Protein AF-A0A7X7SNY4-F1 (afdb_monomer)

Solvent-accessible surface area (backbone atoms only — not comparable to full-atom values): 13191 Å² total; per-residue (Å²): 108,69,70,58,46,30,24,54,41,21,43,53,54,52,77,86,46,42,65,59,50,45,43,27,53,50,44,36,32,43,52,48,16,48,51,46,24,58,53,37,45,69,72,47,44,75,46,71,66,26,48,46,51,21,44,26,53,17,42,24,50,11,41,28,52,18,29,42,51,47,23,52,51,43,30,73,70,71,71,46,60,52,86,57,38,33,56,28,32,28,57,49,27,53,56,50,11,51,54,47,13,51,51,53,34,50,52,48,53,50,41,52,72,77,46,44,88,77,50,84,86,57,37,74,94,67,52,72,94,73,72,71,72,99,63,79,86,78,85,52,70,65,60,59,50,52,53,53,50,52,51,52,52,52,53,49,52,53,48,52,50,53,49,48,44,28,60,74,45,53,44,72,57,79,90,64,71,51,50,52,54,45,51,22,57,77,70,73,49,50,83,70,51,76,94,63,69,93,59,78,80,28,72,19,43,80,36,22,30,77,93,67,41,84,51,49,68,19,33,18,51,34,42,45,50,51,53,52,52,52,52,51,50,54,53,51,51,50,51,54,54,59,60,75,75,106

Structure (mmCIF, N/CA/C/O backbone):
data_AF-A0A7X7SNY4-F1
#
_entry.id   AF-A0A7X7SNY4-F1
#
loop_
_atom_site.group_PDB
_a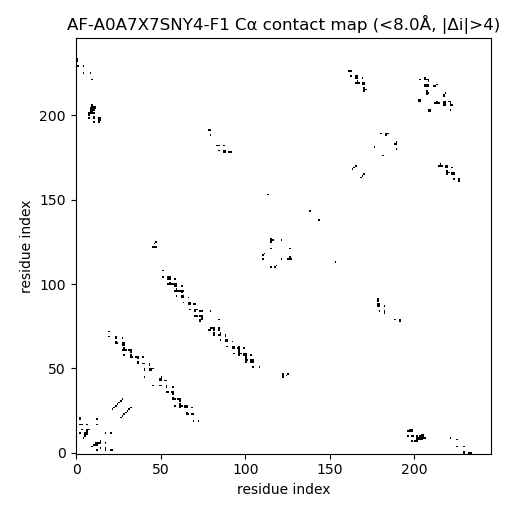tom_site.id
_atom_site.type_symbol
_atom_site.label_atom_id
_atom_site.label_alt_id
_atom_site.label_comp_id
_atom_site.label_asym_i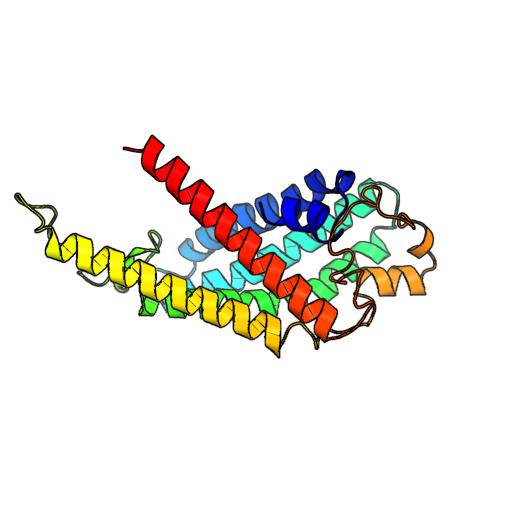d
_atom_site.label_entity_id
_atom_site.label_seq_id
_atom_site.pdbx_PDB_ins_code
_atom_site.Cartn_x
_atom_site.Cartn_y
_atom_site.Cartn_z
_atom_site.occupancy
_atom_site.B_iso_or_equiv
_atom_site.auth_seq_id
_atom_site.auth_comp_id
_atom_site.auth_asym_id
_atom_site.auth_atom_id
_atom_site.pdbx_PDB_model_num
ATOM 1 N N . ALA A 1 1 ? 3.521 -12.161 3.581 1.00 77.25 1 ALA A N 1
ATOM 2 C CA . ALA A 1 1 ? 2.423 -12.912 2.936 1.00 77.25 1 ALA A CA 1
ATOM 3 C C . ALA A 1 1 ? 2.044 -12.271 1.608 1.00 77.25 1 ALA A C 1
ATOM 5 O O . ALA A 1 1 ? 2.285 -12.906 0.598 1.00 77.25 1 ALA A O 1
ATOM 6 N N . VAL A 1 2 ? 1.553 -11.023 1.598 1.00 89.12 2 VAL A N 1
ATOM 7 C CA . VAL A 1 2 ? 1.125 -10.322 0.367 1.00 89.12 2 VAL A CA 1
ATOM 8 C C . VAL A 1 2 ? 2.242 -10.238 -0.683 1.00 89.12 2 VAL A C 1
ATOM 10 O O . VAL A 1 2 ? 2.116 -10.869 -1.718 1.00 89.12 2 VAL A O 1
ATOM 13 N N . LEU A 1 3 ? 3.375 -9.598 -0.366 1.00 90.38 3 LEU A N 1
ATOM 14 C CA . LEU A 1 3 ? 4.504 -9.443 -1.305 1.00 90.38 3 LEU A CA 1
ATOM 15 C C . LEU A 1 3 ? 5.086 -10.766 -1.825 1.00 90.38 3 LEU A C 1
ATOM 17 O O . LEU A 1 3 ? 5.524 -10.859 -2.961 1.00 90.38 3 LEU A O 1
ATOM 21 N N . ILE A 1 4 ? 5.079 -11.802 -0.983 1.00 91.38 4 ILE A N 1
ATOM 22 C CA . ILE A 1 4 ? 5.538 -13.140 -1.379 1.00 91.38 4 ILE A CA 1
ATOM 23 C C . ILE A 1 4 ? 4.561 -13.747 -2.389 1.00 91.38 4 ILE A C 1
ATOM 25 O O . ILE A 1 4 ? 4.984 -14.357 -3.362 1.00 91.38 4 ILE A O 1
ATOM 29 N N . LEU A 1 5 ? 3.256 -13.587 -2.154 1.00 91.06 5 LEU A N 1
ATOM 30 C CA . LEU A 1 5 ? 2.228 -14.060 -3.070 1.00 91.06 5 LEU A CA 1
ATOM 31 C C . LEU A 1 5 ? 2.279 -13.280 -4.385 1.00 91.06 5 LEU A C 1
ATOM 33 O O . LEU A 1 5 ? 2.215 -13.913 -5.424 1.00 91.06 5 LEU A O 1
ATOM 37 N N . GLN A 1 6 ? 2.462 -11.958 -4.364 1.00 91.31 6 GLN A N 1
ATOM 38 C CA . GLN A 1 6 ? 2.626 -11.170 -5.593 1.00 91.31 6 GLN A CA 1
ATOM 39 C C . GLN A 1 6 ? 3.823 -11.666 -6.419 1.00 91.31 6 GLN A C 1
ATOM 41 O O . GLN A 1 6 ? 3.639 -12.063 -7.567 1.00 91.31 6 GLN A O 1
ATOM 46 N N . ALA A 1 7 ? 4.996 -11.804 -5.793 1.00 90.81 7 ALA A N 1
ATOM 47 C CA . ALA A 1 7 ? 6.201 -12.259 -6.483 1.00 90.81 7 ALA A CA 1
ATOM 48 C C . ALA A 1 7 ? 6.094 -13.699 -7.025 1.00 90.81 7 ALA A C 1
ATOM 50 O O . ALA A 1 7 ? 6.528 -13.979 -8.139 1.00 90.81 7 ALA A O 1
ATOM 51 N N . LEU A 1 8 ? 5.528 -14.635 -6.249 1.00 92.38 8 LEU A N 1
ATOM 52 C CA . LEU A 1 8 ? 5.491 -16.057 -6.623 1.00 92.38 8 LEU A CA 1
ATOM 53 C C . LEU A 1 8 ? 4.276 -16.451 -7.467 1.00 92.38 8 LEU A C 1
ATOM 55 O O . LEU A 1 8 ? 4.383 -17.350 -8.300 1.00 92.38 8 LEU A O 1
ATOM 59 N N . LEU A 1 9 ? 3.113 -15.851 -7.211 1.00 92.31 9 LEU A N 1
ATOM 60 C CA . LEU A 1 9 ? 1.862 -16.217 -7.876 1.00 92.31 9 LEU A CA 1
ATOM 61 C C . LEU A 1 9 ? 1.585 -15.349 -9.100 1.00 92.31 9 LEU A C 1
ATOM 63 O O . LEU A 1 9 ? 1.024 -15.870 -10.057 1.00 92.31 9 LEU A O 1
ATOM 67 N N . MET A 1 10 ? 1.943 -14.061 -9.041 1.00 91.62 10 MET A N 1
ATOM 68 C CA . MET A 1 10 ? 1.590 -13.077 -10.068 1.00 91.62 10 MET A CA 1
ATOM 69 C C . MET A 1 10 ? 2.785 -12.594 -10.894 1.00 91.62 10 MET A C 1
ATOM 71 O O . MET A 1 10 ? 2.587 -11.835 -11.826 1.00 91.62 10 MET A O 1
ATOM 75 N N . ALA A 1 11 ? 4.016 -13.004 -10.562 1.00 90.69 11 ALA A N 1
ATOM 76 C CA . ALA A 1 11 ? 5.251 -12.394 -11.082 1.00 90.69 11 ALA A CA 1
ATOM 77 C C . ALA A 1 11 ? 5.330 -10.864 -10.872 1.00 90.69 11 ALA A C 1
ATOM 79 O O . ALA A 1 11 ? 6.191 -10.201 -11.439 1.00 90.69 11 ALA A O 1
ATOM 80 N N . ASP A 1 12 ? 4.482 -10.327 -9.993 1.00 87.56 12 ASP A N 1
ATOM 81 C CA . ASP A 1 12 ? 4.384 -8.908 -9.687 1.00 87.56 12 ASP A CA 1
ATOM 82 C C . ASP A 1 12 ? 5.364 -8.585 -8.549 1.00 87.56 12 ASP A C 1
ATOM 84 O O . ASP A 1 12 ? 5.114 -8.830 -7.362 1.00 87.56 12 ASP A O 1
ATOM 88 N N . GLY A 1 13 ? 6.551 -8.128 -8.948 1.00 82.25 13 GLY A N 1
ATOM 89 C CA . GLY A 1 13 ? 7.695 -7.883 -8.076 1.00 82.25 13 GLY A CA 1
ATOM 90 C C . GLY A 1 13 ? 8.721 -9.022 -8.078 1.00 82.25 13 GLY A C 1
ATOM 91 O O . GLY A 1 13 ? 8.411 -10.201 -7.913 1.00 82.25 13 GLY A O 1
ATOM 92 N N . GLY A 1 14 ? 9.999 -8.662 -8.219 1.00 86.38 14 GLY A N 1
ATOM 93 C CA . GLY A 1 14 ? 11.091 -9.634 -8.277 1.00 86.38 14 GLY A CA 1
ATOM 94 C C . GLY A 1 14 ? 11.380 -10.313 -6.934 1.00 86.38 14 GLY A C 1
ATOM 95 O O . GLY A 1 14 ? 11.423 -9.662 -5.889 1.00 86.38 14 GLY A O 1
ATOM 96 N N . ILE A 1 15 ? 11.688 -11.616 -6.956 1.00 88.81 15 ILE A N 1
ATOM 97 C CA . ILE A 1 15 ? 12.130 -12.363 -5.760 1.00 88.81 15 ILE A CA 1
ATOM 98 C C . ILE A 1 15 ? 13.400 -11.738 -5.159 1.00 88.81 15 ILE A C 1
ATOM 100 O O . ILE A 1 15 ? 13.531 -11.637 -3.941 1.00 88.81 15 ILE A O 1
ATOM 104 N N . THR A 1 16 ? 14.316 -11.266 -6.006 1.00 90.12 16 THR A N 1
ATOM 105 C CA . THR A 1 16 ? 15.539 -10.562 -5.588 1.00 90.12 16 THR A CA 1
ATOM 106 C C . THR A 1 16 ? 15.244 -9.177 -5.009 1.00 90.12 16 THR A C 1
ATOM 108 O O . THR A 1 16 ? 15.919 -8.745 -4.077 1.00 90.12 16 THR A O 1
ATOM 111 N N . ALA A 1 17 ? 14.193 -8.513 -5.493 1.00 91.00 17 ALA A N 1
ATOM 112 C CA . ALA A 1 17 ? 13.712 -7.231 -4.984 1.00 91.00 17 ALA A CA 1
ATOM 113 C C . ALA A 1 17 ? 12.809 -7.370 -3.743 1.00 91.00 17 ALA A C 1
ATOM 115 O O . ALA A 1 17 ? 12.454 -6.367 -3.125 1.00 91.00 17 ALA A O 1
ATOM 116 N N . LEU A 1 18 ? 12.457 -8.593 -3.324 1.00 91.69 18 LEU A N 1
ATOM 117 C CA . LEU A 1 18 ? 11.515 -8.832 -2.229 1.00 91.69 18 LEU A CA 1
ATOM 118 C C . LEU A 1 18 ? 11.942 -8.137 -0.929 1.00 91.69 18 LEU A C 1
ATOM 120 O O . LEU A 1 18 ? 11.096 -7.591 -0.226 1.00 91.69 18 LEU A O 1
ATOM 124 N N . GLY A 1 19 ? 13.242 -8.116 -0.618 1.00 94.00 19 GLY A N 1
ATOM 125 C CA . GLY A 1 19 ? 13.766 -7.412 0.556 1.00 94.00 19 GLY A CA 1
ATOM 126 C C . GLY A 1 19 ? 13.521 -5.900 0.499 1.00 94.00 19 GLY A C 1
ATOM 127 O O . GLY A 1 19 ? 13.019 -5.325 1.465 1.00 94.00 19 GLY A O 1
ATOM 128 N N . ALA A 1 20 ? 13.802 -5.277 -0.649 1.00 94.81 20 ALA A N 1
ATOM 129 C CA . ALA A 1 20 ? 13.541 -3.860 -0.900 1.00 94.81 20 ALA A CA 1
ATOM 130 C C . ALA A 1 20 ? 12.036 -3.545 -0.833 1.00 94.81 20 ALA A C 1
ATOM 132 O O . ALA A 1 20 ? 11.616 -2.615 -0.143 1.00 94.81 20 ALA A O 1
ATOM 133 N N . ASN A 1 21 ? 11.199 -4.390 -1.441 1.00 94.62 21 ASN A N 1
ATOM 134 C CA . ASN A 1 21 ? 9.743 -4.245 -1.413 1.00 94.62 21 ASN A CA 1
ATOM 135 C C . ASN A 1 21 ? 9.180 -4.377 0.009 1.00 94.62 21 ASN A C 1
ATOM 137 O O . ASN A 1 21 ? 8.344 -3.572 0.425 1.00 94.62 21 ASN A O 1
ATOM 141 N N . VAL A 1 22 ? 9.667 -5.345 0.794 1.00 95.31 22 VAL A N 1
ATOM 142 C CA . VAL A 1 22 ? 9.298 -5.499 2.211 1.00 95.31 22 VAL A CA 1
ATOM 143 C C . VAL A 1 22 ? 9.726 -4.273 3.012 1.00 95.31 22 VAL A C 1
ATOM 145 O O . VAL A 1 22 ? 8.945 -3.783 3.826 1.00 95.31 22 VAL A O 1
ATOM 148 N N . PHE A 1 23 ? 10.926 -3.744 2.776 1.00 96.50 23 PHE A N 1
ATOM 149 C CA . PHE A 1 23 ? 11.391 -2.534 3.446 1.00 96.50 23 PHE A CA 1
ATOM 150 C C . PHE A 1 23 ? 10.476 -1.337 3.145 1.00 96.50 23 PHE A C 1
ATOM 152 O O . PHE A 1 23 ? 9.975 -0.693 4.069 1.00 96.50 23 PHE A O 1
ATOM 159 N N . ASN A 1 24 ? 10.172 -1.081 1.871 1.00 96.81 24 ASN A N 1
ATOM 160 C CA . ASN A 1 24 ? 9.327 0.046 1.472 1.00 96.81 24 ASN A CA 1
ATOM 161 C C . ASN A 1 24 ? 7.889 -0.099 1.987 1.00 96.81 24 ASN A C 1
ATOM 163 O O . ASN A 1 24 ? 7.358 0.823 2.602 1.00 96.81 24 ASN A O 1
ATOM 167 N N . MET A 1 25 ? 7.255 -1.257 1.802 1.00 94.12 25 MET A N 1
ATOM 168 C CA . MET A 1 25 ? 5.833 -1.404 2.128 1.00 94.12 25 MET A CA 1
ATOM 169 C C . MET A 1 25 ? 5.572 -1.732 3.604 1.00 94.12 25 MET A C 1
ATOM 171 O O . MET A 1 25 ? 4.642 -1.190 4.198 1.00 94.12 25 MET A O 1
ATOM 175 N N . ALA A 1 26 ? 6.376 -2.593 4.237 1.00 91.62 26 ALA A N 1
ATOM 176 C CA . ALA A 1 26 ? 6.127 -3.019 5.618 1.00 91.62 26 ALA A CA 1
ATOM 177 C C . ALA A 1 26 ? 6.798 -2.107 6.655 1.00 91.62 26 ALA A C 1
ATOM 179 O O . ALA A 1 26 ? 6.189 -1.797 7.683 1.00 91.62 26 ALA A O 1
ATOM 180 N N . ILE A 1 27 ? 8.037 -1.673 6.403 1.00 94.50 27 ILE A N 1
ATOM 181 C CA . ILE A 1 27 ? 8.788 -0.847 7.360 1.00 94.50 27 ILE A CA 1
ATOM 182 C C . ILE A 1 27 ? 8.432 0.628 7.171 1.00 94.50 27 ILE A C 1
ATOM 184 O O . ILE A 1 27 ? 7.939 1.257 8.106 1.00 94.50 27 ILE A O 1
ATOM 188 N N . ILE A 1 28 ? 8.615 1.184 5.973 1.00 95.62 28 ILE A N 1
ATOM 189 C CA . ILE A 1 28 ? 8.292 2.596 5.727 1.00 95.62 28 ILE A CA 1
ATOM 190 C C . ILE A 1 28 ? 6.769 2.800 5.695 1.00 95.62 28 ILE A C 1
ATOM 192 O O . ILE A 1 28 ? 6.232 3.575 6.486 1.00 95.62 28 ILE A O 1
ATOM 196 N N . GLY A 1 29 ? 6.050 2.048 4.862 1.00 93.44 29 GLY A N 1
ATOM 197 C CA . GLY A 1 29 ? 4.591 2.149 4.775 1.00 93.44 29 GLY A CA 1
ATOM 198 C C . GLY A 1 29 ? 3.885 1.822 6.099 1.00 93.44 29 GLY A C 1
ATOM 199 O O . GLY A 1 29 ? 3.047 2.585 6.577 1.00 93.44 29 GLY A O 1
ATOM 200 N N . GLY A 1 30 ? 4.250 0.704 6.731 1.00 91.75 30 GLY A N 1
ATOM 201 C CA . GLY A 1 30 ? 3.607 0.230 7.958 1.00 91.75 30 GLY A CA 1
ATOM 202 C C . GLY A 1 30 ? 4.121 0.892 9.239 1.00 91.75 30 GLY A C 1
ATOM 203 O O . GLY A 1 30 ? 3.380 1.592 9.933 1.00 91.75 30 GLY A O 1
ATOM 204 N N . TRP A 1 31 ? 5.382 0.637 9.599 1.00 93.69 31 TRP A N 1
ATOM 205 C CA . TRP A 1 31 ? 5.948 1.080 10.881 1.00 93.69 31 TRP A CA 1
ATOM 206 C C . TRP A 1 31 ? 6.114 2.596 10.968 1.00 93.69 31 TRP A C 1
ATOM 208 O O . TRP A 1 31 ? 5.655 3.202 11.941 1.00 93.69 31 TRP A O 1
ATOM 218 N N . LEU A 1 32 ? 6.743 3.222 9.971 1.00 93.44 32 LEU A N 1
ATOM 219 C CA . LEU A 1 32 ? 6.914 4.675 9.967 1.00 93.44 32 LEU A CA 1
ATOM 220 C C . LEU A 1 32 ? 5.563 5.383 9.806 1.00 93.44 32 LEU A C 1
ATOM 222 O O . LEU A 1 32 ? 5.302 6.338 10.537 1.00 93.44 32 LEU A O 1
ATOM 226 N N . GLY A 1 33 ? 4.663 4.866 8.964 1.00 94.38 33 GLY A N 1
ATOM 227 C CA . GLY A 1 33 ? 3.277 5.342 8.885 1.00 94.38 33 GLY A CA 1
ATOM 228 C C . GLY A 1 33 ? 2.567 5.327 10.245 1.00 94.38 33 GLY A C 1
ATOM 229 O O . GLY A 1 33 ? 1.966 6.324 10.655 1.00 94.38 33 GLY A O 1
ATOM 230 N N . TYR A 1 34 ? 2.706 4.246 11.018 1.00 93.62 34 TYR A N 1
ATOM 231 C CA . TYR A 1 34 ? 2.167 4.186 12.379 1.00 93.62 34 TYR A CA 1
ATOM 232 C C . TYR A 1 34 ? 2.846 5.174 13.338 1.00 93.62 34 TYR A C 1
ATOM 234 O O . TYR A 1 34 ? 2.167 5.787 14.165 1.00 93.62 34 TYR A O 1
ATOM 242 N N . ALA A 1 35 ? 4.164 5.364 13.241 1.00 94.88 35 ALA A N 1
ATOM 243 C CA . ALA A 1 35 ? 4.881 6.344 14.054 1.00 94.88 35 ALA A CA 1
ATOM 244 C C . ALA A 1 35 ? 4.393 7.777 13.774 1.00 94.88 35 ALA A C 1
ATOM 246 O O . ALA A 1 35 ? 4.125 8.529 14.715 1.00 94.88 35 ALA A O 1
ATOM 247 N N . VAL A 1 36 ? 4.190 8.123 12.498 1.00 95.50 36 VAL A N 1
ATOM 248 C CA . VAL A 1 36 ? 3.590 9.393 12.062 1.00 95.50 36 VAL A CA 1
ATOM 249 C C . VAL A 1 36 ? 2.184 9.536 12.629 1.00 95.50 36 VAL A C 1
ATOM 251 O O . VAL A 1 36 ? 1.880 10.551 13.254 1.00 95.50 36 VAL A O 1
ATOM 254 N N . PHE A 1 37 ? 1.339 8.512 12.488 1.00 94.88 37 PHE A N 1
ATOM 255 C CA . PHE A 1 37 ? 0.009 8.503 13.090 1.00 94.88 37 PHE A CA 1
ATOM 256 C C . PHE A 1 37 ? 0.082 8.764 14.601 1.00 94.88 37 PHE A C 1
ATOM 258 O O . PHE A 1 37 ? -0.581 9.668 15.107 1.00 94.88 37 PHE A O 1
ATOM 265 N N . ALA A 1 38 ? 0.914 8.023 15.335 1.00 92.69 38 ALA A N 1
ATOM 266 C CA . ALA A 1 38 ? 1.054 8.156 16.782 1.00 92.69 38 ALA A CA 1
ATOM 267 C C . ALA A 1 38 ? 1.525 9.559 17.198 1.00 92.69 38 ALA A C 1
ATOM 269 O O . ALA A 1 38 ? 1.055 10.088 18.208 1.00 92.69 38 ALA A O 1
ATOM 270 N N . TRP A 1 39 ? 2.411 10.175 16.416 1.00 94.44 39 TRP A N 1
ATOM 271 C CA . TRP A 1 39 ? 2.847 11.554 16.609 1.00 94.44 39 TRP A CA 1
ATOM 272 C C . TRP A 1 39 ? 1.715 12.555 16.342 1.00 94.44 39 TRP A C 1
ATOM 274 O O . TRP A 1 39 ? 1.403 13.366 17.214 1.00 94.44 39 TRP A O 1
ATOM 284 N N . LEU A 1 40 ? 1.006 12.437 15.217 1.00 94.75 40 LEU A N 1
ATOM 285 C CA . LEU A 1 40 ? -0.147 13.283 14.879 1.00 94.75 40 LEU A CA 1
ATOM 286 C C . LEU A 1 40 ? -1.265 13.188 15.921 1.00 94.75 40 LEU A C 1
ATOM 288 O O . LEU A 1 40 ? -1.910 14.186 16.237 1.00 94.75 40 LEU A O 1
ATOM 292 N N . ARG A 1 41 ? -1.471 12.010 16.523 1.00 91.88 41 ARG A N 1
ATOM 293 C CA . ARG A 1 41 ? -2.434 11.814 17.619 1.00 91.88 41 ARG A CA 1
ATOM 294 C C . ARG A 1 41 ? -2.092 12.616 18.877 1.00 91.88 41 ARG A C 1
ATOM 296 O O . ARG A 1 41 ? -2.996 12.865 19.674 1.00 91.88 41 ARG A O 1
ATOM 303 N N . ARG A 1 42 ? -0.834 13.026 19.067 1.00 91.25 42 ARG A N 1
ATOM 304 C CA . ARG A 1 42 ? -0.436 13.937 20.154 1.00 91.25 42 ARG A CA 1
ATOM 305 C C . ARG A 1 42 ? -0.807 15.387 19.843 1.00 91.25 42 ARG A C 1
ATOM 307 O O . ARG A 1 42 ? -1.118 16.124 20.769 1.00 91.25 42 ARG A O 1
ATOM 314 N N . LEU A 1 43 ? -0.824 15.767 18.564 1.00 92.88 43 LEU A N 1
ATOM 315 C CA . LEU A 1 43 ? -1.096 17.134 18.108 1.00 92.88 43 LEU A CA 1
ATOM 316 C C . LEU A 1 43 ? -2.591 17.406 17.893 1.00 92.88 43 LEU A C 1
ATOM 318 O O . LEU A 1 43 ? -3.111 18.425 18.329 1.00 92.88 43 LEU A O 1
ATOM 322 N N . LEU A 1 44 ? -3.306 16.476 17.255 1.00 89.56 44 LEU A N 1
ATOM 323 C CA . LEU A 1 44 ? -4.693 16.660 16.801 1.00 89.56 44 LEU A CA 1
ATOM 324 C C . LEU A 1 44 ? -5.754 16.342 17.875 1.00 89.56 44 LEU A C 1
ATOM 326 O O . LEU A 1 44 ? -6.948 16.244 17.583 1.00 89.56 44 LEU A O 1
ATOM 330 N N . GLY A 1 45 ? -5.336 16.162 19.130 1.00 78.94 45 GLY A N 1
ATOM 331 C CA . GLY A 1 45 ? -6.228 15.941 20.268 1.00 78.94 45 GLY A CA 1
ATOM 332 C C . GLY A 1 45 ? -6.976 14.600 20.253 1.00 78.94 45 GLY A C 1
ATOM 333 O O . GLY A 1 45 ? -6.787 13.730 19.403 1.00 78.94 45 GLY A O 1
ATOM 334 N N . ARG A 1 46 ? -7.856 14.381 21.238 1.00 80.56 46 ARG A N 1
ATOM 335 C CA . ARG A 1 46 ? -8.527 13.081 21.462 1.00 80.56 46 ARG A CA 1
ATOM 336 C C . ARG A 1 46 ? -9.874 12.928 20.735 1.00 80.56 46 ARG A C 1
ATOM 338 O O . ARG A 1 46 ? -10.601 11.987 21.028 1.00 80.56 46 ARG A O 1
ATOM 345 N N . SER A 1 47 ? -10.217 13.815 19.805 1.00 85.62 47 SER A N 1
ATOM 346 C CA . SER A 1 47 ? -11.502 13.761 19.096 1.00 85.62 47 SER A CA 1
ATOM 347 C C . SER A 1 47 ? -11.526 12.699 17.989 1.00 85.62 47 SER A C 1
ATOM 349 O O . SER A 1 47 ? -10.485 12.254 17.501 1.00 85.62 47 SER A O 1
ATOM 351 N N . SER A 1 48 ? -12.732 12.310 17.573 1.00 81.69 48 SER A N 1
ATOM 352 C CA . SER A 1 48 ? -12.975 11.408 16.438 1.00 81.69 48 SER A CA 1
ATOM 353 C C . SER A 1 48 ? -12.464 11.987 15.126 1.00 81.69 48 SER A C 1
ATOM 355 O O . SER A 1 48 ? -11.812 11.297 14.348 1.00 81.69 48 SER A O 1
ATOM 357 N N . THR A 1 49 ? -12.711 13.279 14.915 1.00 87.69 49 THR A N 1
ATOM 358 C CA . THR A 1 49 ? -12.236 14.020 13.746 1.00 87.69 49 THR A CA 1
ATOM 359 C C . THR A 1 49 ? -10.714 14.081 13.724 1.00 87.69 49 THR A C 1
ATOM 361 O O . THR A 1 49 ? -10.112 13.779 12.702 1.00 87.69 49 THR A O 1
ATOM 364 N N . GLY A 1 50 ? -10.075 14.367 14.865 1.00 91.25 50 GLY A N 1
ATOM 365 C CA . GLY A 1 50 ? -8.615 14.362 14.978 1.00 91.25 50 GLY A CA 1
ATOM 366 C C . GLY A 1 50 ? -7.999 12.972 14.797 1.00 91.25 50 GLY A C 1
ATOM 367 O O . GLY A 1 50 ? -6.854 12.851 14.374 1.00 91.25 50 GLY A O 1
ATOM 368 N N . PHE A 1 51 ? -8.737 11.902 15.101 1.00 90.56 51 PHE A N 1
ATOM 369 C CA . PHE A 1 51 ? -8.298 10.532 14.834 1.00 90.56 51 PHE A CA 1
ATOM 370 C C . PHE A 1 51 ? -8.329 10.218 13.335 1.00 90.56 51 PHE A C 1
ATOM 372 O O . PHE A 1 51 ? -7.323 9.762 12.802 1.00 90.56 51 PHE A O 1
ATOM 379 N N . LEU A 1 52 ? -9.445 10.497 12.653 1.00 91.94 52 LEU A N 1
ATOM 380 C CA . LEU A 1 52 ? -9.573 10.257 11.211 1.00 91.94 52 LEU A CA 1
ATOM 381 C C . LEU A 1 52 ? -8.633 11.154 10.396 1.00 91.94 52 LEU A C 1
ATOM 383 O O . LEU A 1 52 ? -8.017 10.674 9.453 1.00 91.94 52 LEU A O 1
ATOM 387 N N . ALA A 1 53 ? -8.446 12.412 10.804 1.00 94.75 53 ALA A N 1
ATOM 388 C CA . ALA A 1 53 ? -7.459 13.302 10.196 1.00 94.75 53 ALA A CA 1
ATOM 389 C C . ALA A 1 53 ? -6.029 12.763 10.361 1.00 94.75 53 ALA A C 1
ATOM 391 O O . ALA A 1 53 ? -5.265 12.753 9.401 1.00 94.75 53 ALA A O 1
ATOM 392 N N . ALA A 1 54 ? -5.676 12.257 11.551 1.00 95.19 54 ALA A N 1
ATOM 393 C CA . ALA A 1 54 ? -4.371 11.633 11.768 1.00 95.19 54 ALA A CA 1
ATOM 394 C C . ALA A 1 54 ? -4.167 10.398 10.878 1.00 95.19 54 ALA A C 1
ATOM 396 O O . ALA A 1 54 ? -3.061 10.195 10.391 1.00 95.19 54 ALA A O 1
ATOM 397 N N . VAL A 1 55 ? -5.210 9.590 10.659 1.00 94.56 55 VAL A N 1
ATOM 398 C CA . VAL A 1 55 ? -5.150 8.438 9.745 1.00 94.56 55 VAL A CA 1
ATOM 399 C C . VAL A 1 55 ? -4.954 8.885 8.306 1.00 94.56 55 VAL A C 1
ATOM 401 O O . VAL A 1 55 ? -4.014 8.420 7.677 1.00 94.56 55 VAL A O 1
ATOM 404 N N . ALA A 1 56 ? -5.760 9.826 7.814 1.00 97.12 56 ALA A N 1
ATOM 405 C CA . ALA A 1 56 ? -5.643 10.321 6.446 1.00 97.12 56 ALA A CA 1
ATOM 406 C C . ALA A 1 56 ? -4.237 10.874 6.154 1.00 97.12 56 ALA A C 1
ATOM 408 O O . ALA A 1 56 ? -3.606 10.481 5.174 1.00 97.12 56 ALA A O 1
ATOM 409 N N . ILE A 1 57 ? -3.716 11.736 7.035 1.00 97.69 57 ILE A N 1
ATOM 410 C CA . ILE A 1 57 ? -2.388 12.343 6.869 1.00 97.69 57 ILE A CA 1
ATOM 411 C C . ILE A 1 57 ? -1.289 11.279 6.963 1.00 97.69 57 ILE A C 1
ATOM 413 O O . ILE A 1 57 ? -0.359 11.292 6.161 1.00 97.69 57 ILE A O 1
ATOM 417 N N . ALA A 1 58 ? -1.383 10.352 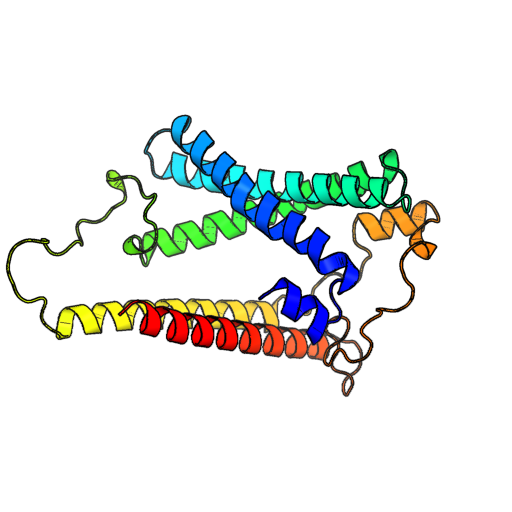7.922 1.00 97.06 58 ALA A N 1
ATOM 418 C CA . ALA A 1 58 ? -0.382 9.304 8.085 1.00 97.06 58 ALA A CA 1
ATOM 419 C C . ALA A 1 58 ? -0.360 8.330 6.901 1.00 97.06 58 ALA A C 1
ATOM 421 O O . ALA A 1 58 ? 0.723 8.001 6.432 1.00 97.06 58 ALA A O 1
ATOM 422 N N . SER A 1 59 ? -1.524 7.909 6.398 1.00 96.94 59 SER A N 1
ATOM 423 C CA . SER A 1 59 ? -1.641 7.051 5.213 1.00 96.94 59 SER A CA 1
ATOM 424 C C . SER A 1 59 ? -1.049 7.723 3.978 1.00 96.94 59 SER A C 1
ATOM 426 O O . SER A 1 59 ? -0.227 7.120 3.294 1.00 96.94 59 SER A O 1
ATOM 428 N N . TRP A 1 60 ? -1.396 8.990 3.732 1.00 98.31 60 TRP A N 1
ATOM 429 C CA . TRP A 1 60 ? -0.839 9.749 2.614 1.00 98.31 60 TRP A CA 1
ATOM 430 C C . TRP A 1 60 ? 0.687 9.863 2.714 1.00 98.31 60 TRP A C 1
ATOM 432 O O . TRP A 1 60 ? 1.408 9.522 1.777 1.00 98.31 60 TRP A O 1
ATOM 442 N N . LEU A 1 61 ? 1.194 10.279 3.881 1.00 98.00 61 LEU A N 1
ATOM 443 C CA . LEU A 1 61 ? 2.627 10.472 4.084 1.00 98.00 61 LEU A CA 1
ATOM 444 C C . LEU A 1 61 ? 3.398 9.149 4.004 1.00 98.00 61 LEU A C 1
ATOM 446 O O . LEU A 1 61 ? 4.504 9.125 3.476 1.00 98.00 61 LEU A O 1
ATOM 450 N N . ALA A 1 62 ? 2.822 8.046 4.485 1.00 97.81 62 ALA A N 1
ATOM 451 C CA . ALA A 1 62 ? 3.430 6.723 4.401 1.00 97.81 62 ALA A CA 1
ATOM 452 C C . ALA A 1 62 ? 3.663 6.289 2.946 1.00 97.81 62 ALA A C 1
ATOM 454 O O . ALA A 1 62 ? 4.754 5.817 2.629 1.00 97.81 62 ALA A O 1
ATOM 455 N N . VAL A 1 63 ? 2.685 6.501 2.057 1.00 97.69 63 VAL A N 1
ATOM 456 C CA . VAL A 1 63 ? 2.811 6.197 0.620 1.00 97.69 63 VAL A CA 1
ATOM 457 C C . VAL A 1 63 ? 3.897 7.056 -0.026 1.00 97.69 63 VAL A C 1
ATOM 459 O O . VAL A 1 63 ? 4.777 6.536 -0.712 1.00 97.69 63 VAL A O 1
ATOM 462 N N . VAL A 1 64 ? 3.892 8.361 0.251 1.00 98.06 64 VAL A N 1
ATOM 463 C CA . VAL A 1 64 ? 4.887 9.299 -0.288 1.00 98.06 64 VAL A CA 1
ATOM 464 C C . VAL A 1 64 ? 6.298 8.930 0.177 1.00 98.06 64 VAL A C 1
ATOM 466 O O . VAL A 1 64 ? 7.207 8.814 -0.644 1.00 98.06 64 VAL A O 1
ATOM 469 N N . LEU A 1 65 ? 6.492 8.668 1.471 1.00 98.00 65 LEU A N 1
ATOM 470 C CA . LEU A 1 65 ? 7.795 8.283 2.017 1.00 98.00 65 LEU A CA 1
ATOM 471 C C . LEU A 1 65 ? 8.266 6.918 1.499 1.00 98.00 65 LEU A C 1
ATOM 473 O O . LEU A 1 65 ? 9.453 6.756 1.220 1.00 98.00 65 LEU A O 1
ATOM 477 N N . ALA A 1 66 ? 7.361 5.950 1.332 1.00 97.94 66 ALA A N 1
ATOM 478 C CA . ALA A 1 66 ? 7.692 4.651 0.748 1.00 97.94 66 ALA A CA 1
ATOM 479 C C . ALA A 1 66 ? 8.141 4.791 -0.715 1.00 97.94 66 ALA A C 1
ATOM 481 O O . ALA A 1 66 ? 9.135 4.180 -1.105 1.00 97.94 66 ALA A O 1
ATOM 482 N N . SER A 1 67 ? 7.476 5.647 -1.498 1.00 97.31 67 SER A N 1
ATOM 483 C CA . SER A 1 67 ? 7.859 5.923 -2.889 1.00 97.31 67 SER A CA 1
ATOM 484 C C . SER A 1 67 ? 9.215 6.627 -2.999 1.00 97.31 67 SER A C 1
ATOM 486 O O . SER A 1 67 ? 10.045 6.240 -3.819 1.00 97.31 67 SER A O 1
ATOM 488 N N . ALA A 1 68 ? 9.496 7.592 -2.115 1.00 97.62 68 ALA A N 1
ATOM 489 C CA . ALA A 1 68 ? 10.793 8.258 -2.049 1.00 97.62 68 ALA A CA 1
ATOM 490 C C . ALA A 1 68 ? 11.910 7.280 -1.645 1.00 97.62 68 ALA A C 1
ATOM 492 O O . ALA A 1 68 ? 12.990 7.297 -2.230 1.00 97.62 68 ALA A O 1
ATOM 493 N N . SER A 1 69 ? 11.640 6.388 -0.686 1.00 97.94 69 SER A N 1
ATOM 494 C CA . SER A 1 69 ? 12.559 5.311 -0.299 1.00 97.94 69 SER A CA 1
ATOM 495 C C . SER A 1 69 ? 12.852 4.365 -1.467 1.00 97.94 69 SER A C 1
ATOM 497 O O . SER A 1 69 ? 14.009 4.017 -1.696 1.00 97.94 69 SER A O 1
ATOM 499 N N . CYS A 1 70 ? 11.833 3.996 -2.246 1.00 95.88 70 CYS A N 1
ATOM 500 C CA . CYS A 1 70 ? 12.005 3.173 -3.441 1.00 95.88 70 CYS A CA 1
ATOM 501 C C . CYS A 1 70 ? 12.874 3.877 -4.497 1.00 95.88 70 CYS A C 1
ATOM 503 O O . CYS A 1 70 ? 13.843 3.291 -4.975 1.00 95.88 70 CYS A O 1
ATOM 505 N N . ALA A 1 71 ? 12.617 5.157 -4.781 1.00 95.69 71 ALA A N 1
ATOM 506 C CA . ALA A 1 71 ? 13.440 5.939 -5.703 1.00 95.69 71 ALA A CA 1
ATOM 507 C C . ALA A 1 71 ? 14.906 6.049 -5.253 1.00 95.69 71 ALA A C 1
ATOM 509 O O . ALA A 1 71 ? 15.817 5.949 -6.072 1.00 95.69 71 ALA A O 1
ATOM 510 N N . LEU A 1 72 ? 15.148 6.214 -3.948 1.00 96.88 72 LEU A N 1
ATOM 511 C CA . LEU A 1 72 ? 16.502 6.209 -3.393 1.00 96.88 72 LEU A CA 1
ATOM 512 C C . LEU A 1 72 ? 17.181 4.849 -3.569 1.00 96.88 72 LEU A C 1
ATOM 514 O O . LEU A 1 72 ? 18.366 4.808 -3.876 1.00 96.88 72 LEU A O 1
ATOM 518 N N . GLN A 1 73 ? 16.457 3.742 -3.394 1.00 96.00 73 GLN A N 1
ATOM 519 C CA . GLN A 1 73 ? 17.002 2.396 -3.591 1.00 96.00 73 GLN A CA 1
ATOM 520 C C . GLN A 1 73 ? 17.365 2.129 -5.053 1.00 96.00 73 GLN A C 1
ATOM 522 O O . GLN A 1 73 ? 18.445 1.601 -5.297 1.00 96.00 73 GLN A O 1
ATOM 527 N N . LEU A 1 74 ? 16.523 2.552 -6.001 1.00 92.44 74 LEU A N 1
ATOM 528 C CA . LEU A 1 74 ? 16.800 2.464 -7.442 1.00 92.44 74 LEU A CA 1
ATOM 529 C C . LEU A 1 74 ? 18.012 3.312 -7.858 1.00 92.44 74 LEU A C 1
ATOM 531 O O . LEU A 1 74 ? 18.833 2.910 -8.679 1.00 92.44 74 LEU A O 1
ATOM 535 N N . TRP A 1 75 ? 18.172 4.484 -7.250 1.00 93.94 75 TRP A N 1
ATOM 536 C CA . TRP A 1 75 ? 19.378 5.275 -7.460 1.00 93.94 75 TRP A CA 1
ATOM 537 C C . TRP A 1 75 ? 20.619 4.599 -6.858 1.00 93.94 75 TRP A C 1
ATOM 539 O O . TRP A 1 75 ? 21.662 4.52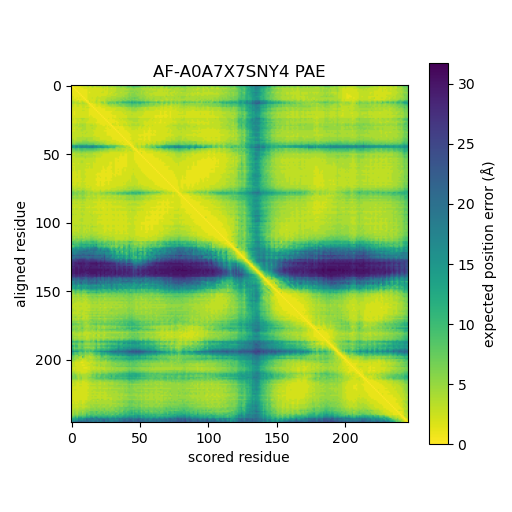3 -7.506 1.00 93.94 75 TRP A O 1
ATOM 549 N N . MET A 1 76 ? 20.510 4.060 -5.639 1.00 95.06 76 MET A N 1
ATOM 550 C CA . MET A 1 76 ? 21.609 3.356 -4.969 1.00 95.06 76 MET A CA 1
ATOM 551 C C . MET A 1 76 ? 22.004 2.047 -5.667 1.00 95.06 76 MET A C 1
ATOM 553 O O . MET A 1 76 ? 23.154 1.634 -5.531 1.00 95.06 76 MET A O 1
ATOM 557 N N . SER A 1 77 ? 21.109 1.408 -6.430 1.00 91.50 77 SER A N 1
ATOM 558 C CA . SER A 1 77 ? 21.466 0.263 -7.280 1.00 91.50 77 SER A CA 1
ATOM 559 C C . SER A 1 77 ? 22.278 0.653 -8.514 1.00 91.50 77 SER A C 1
ATOM 561 O O . SER A 1 77 ? 22.796 -0.231 -9.190 1.00 91.50 77 SER A O 1
ATOM 563 N N . GLY A 1 78 ? 22.413 1.949 -8.811 1.00 89.25 78 GLY A N 1
ATOM 564 C CA . GLY A 1 78 ? 23.137 2.444 -9.982 1.00 89.25 78 GLY A CA 1
ATOM 565 C C . GLY A 1 78 ? 22.387 2.246 -11.300 1.00 89.25 78 GLY A C 1
ATOM 566 O O . GLY A 1 78 ? 22.982 2.419 -12.359 1.00 89.25 78 GLY A O 1
ATOM 567 N N . THR A 1 79 ? 21.102 1.888 -11.245 1.00 85.69 79 THR A N 1
ATOM 568 C CA . THR A 1 79 ? 20.272 1.609 -12.426 1.00 85.69 79 THR A CA 1
ATOM 569 C C . THR A 1 79 ? 19.686 2.880 -13.021 1.00 85.69 79 THR A C 1
ATOM 571 O O . THR A 1 79 ? 19.637 3.017 -14.238 1.00 85.69 79 THR A O 1
ATOM 574 N N . THR A 1 80 ? 19.268 3.833 -12.181 1.00 88.00 80 THR A N 1
ATOM 575 C CA . THR A 1 80 ? 18.563 5.034 -12.643 1.00 88.00 80 THR A CA 1
ATOM 576 C C . THR A 1 80 ? 19.050 6.309 -11.942 1.00 88.00 80 THR A C 1
ATOM 578 O O . THR A 1 80 ? 19.398 6.296 -10.757 1.00 88.00 80 THR A O 1
ATOM 581 N N . PRO A 1 81 ? 19.088 7.462 -12.636 1.00 91.31 81 PRO A N 1
ATOM 582 C CA . PRO A 1 81 ? 19.469 8.727 -12.018 1.00 91.31 81 PRO A CA 1
ATOM 583 C C . PRO A 1 81 ? 18.384 9.216 -11.049 1.00 91.31 81 PRO A C 1
ATOM 585 O O . PRO A 1 81 ? 17.181 9.172 -11.340 1.00 91.31 81 PRO A O 1
ATOM 588 N N . LEU A 1 82 ? 18.807 9.742 -9.895 1.00 93.75 82 LEU A N 1
ATOM 589 C CA . LEU A 1 82 ? 17.893 10.197 -8.841 1.00 93.75 82 LEU A CA 1
ATOM 590 C C . LEU A 1 82 ? 16.996 11.349 -9.307 1.00 93.75 82 LEU A C 1
ATOM 592 O O . LEU A 1 82 ? 15.829 11.416 -8.932 1.00 93.75 82 LEU A O 1
ATOM 596 N N . GLN A 1 83 ? 17.534 12.243 -10.140 1.00 93.88 83 GLN A N 1
ATOM 597 C CA . GLN A 1 83 ? 16.849 13.434 -10.644 1.00 93.88 83 GLN A CA 1
ATOM 598 C C . GLN A 1 83 ? 15.634 13.096 -11.513 1.00 93.88 83 GLN A C 1
ATOM 600 O O . GLN A 1 83 ? 14.732 13.920 -11.606 1.00 93.88 83 GLN A O 1
ATOM 605 N N . LEU A 1 84 ? 15.603 11.907 -12.121 1.00 91.81 84 LEU A N 1
ATOM 606 C CA . LEU A 1 84 ? 14.456 11.423 -12.894 1.00 91.81 84 LEU A CA 1
ATOM 607 C C . LEU A 1 84 ? 13.553 10.546 -12.023 1.00 91.81 84 LEU A C 1
ATOM 609 O O . LEU A 1 84 ? 12.350 10.774 -11.928 1.00 91.81 84 LEU A O 1
ATOM 613 N N . THR A 1 85 ? 14.155 9.590 -11.314 1.00 92.19 85 THR A N 1
ATOM 614 C CA . THR A 1 85 ? 13.430 8.563 -10.552 1.00 92.19 85 THR A CA 1
ATOM 615 C C . THR A 1 85 ? 12.657 9.145 -9.370 1.00 92.19 85 THR A C 1
ATOM 617 O O . THR A 1 85 ? 11.518 8.755 -9.122 1.00 92.19 85 THR A O 1
ATOM 620 N N . LEU A 1 86 ? 13.249 10.085 -8.624 1.00 95.31 86 LEU A N 1
ATOM 621 C CA . LEU A 1 86 ? 12.612 10.648 -7.432 1.00 95.31 86 LEU A CA 1
ATOM 622 C C . LEU A 1 86 ? 11.363 11.472 -7.788 1.00 95.31 86 LEU A C 1
ATOM 624 O O . LEU A 1 86 ? 10.317 11.188 -7.202 1.00 95.31 86 LEU A O 1
ATOM 628 N N . PRO A 1 87 ? 11.399 12.430 -8.740 1.00 94.38 87 PRO A N 1
ATOM 629 C CA . PRO A 1 87 ? 10.185 13.115 -9.173 1.00 94.38 87 PRO A CA 1
ATOM 630 C C . PRO A 1 87 ? 9.148 12.169 -9.779 1.00 94.38 87 PRO A C 1
ATOM 632 O O . PRO A 1 87 ? 7.972 12.307 -9.451 1.00 94.38 87 PRO A O 1
ATOM 635 N N . ALA A 1 88 ? 9.560 11.196 -10.600 1.00 93.38 88 ALA A N 1
ATOM 636 C CA . ALA A 1 88 ? 8.657 10.222 -11.218 1.00 93.38 88 ALA A CA 1
ATOM 637 C C . ALA A 1 88 ? 7.872 9.424 -10.167 1.00 93.38 88 ALA A C 1
ATOM 639 O O . ALA A 1 88 ? 6.640 9.447 -10.138 1.00 93.38 88 ALA A O 1
ATOM 640 N N . MET A 1 89 ? 8.593 8.799 -9.233 1.00 94.88 89 MET A N 1
ATOM 641 C CA . MET A 1 89 ? 8.000 7.989 -8.175 1.00 94.88 89 MET A CA 1
ATOM 642 C C . MET A 1 89 ? 7.150 8.837 -7.236 1.00 94.88 89 MET A C 1
ATOM 644 O O . MET A 1 89 ? 5.979 8.531 -7.023 1.00 94.88 89 MET A O 1
ATOM 648 N N . VAL A 1 90 ? 7.704 9.922 -6.691 1.00 97.06 90 VAL A N 1
ATOM 649 C CA . VAL A 1 90 ? 7.002 10.720 -5.682 1.00 97.06 90 VAL A CA 1
ATOM 650 C C . VAL A 1 90 ? 5.770 11.399 -6.273 1.00 97.06 90 VAL A C 1
ATOM 652 O O . VAL A 1 90 ? 4.720 11.364 -5.642 1.00 97.06 90 VAL A O 1
ATOM 655 N N . SER A 1 91 ? 5.842 11.985 -7.471 1.00 94.75 91 SER A N 1
ATOM 656 C CA . SER A 1 91 ? 4.714 12.740 -8.043 1.00 94.75 91 SER A CA 1
ATOM 657 C C . SER A 1 91 ? 3.464 11.881 -8.242 1.00 94.75 91 SER A C 1
ATOM 659 O O . SER A 1 91 ? 2.381 12.263 -7.791 1.00 94.75 91 SER A O 1
ATOM 661 N N . VAL A 1 92 ? 3.608 10.691 -8.826 1.00 94.12 92 VAL A N 1
ATOM 662 C CA . VAL A 1 92 ? 2.490 9.758 -9.005 1.00 94.12 92 VAL A CA 1
ATOM 663 C C . VAL A 1 92 ? 1.993 9.243 -7.654 1.00 94.12 92 VAL A C 1
ATOM 665 O O . VAL A 1 92 ? 0.786 9.214 -7.402 1.00 94.12 92 VAL A O 1
ATOM 668 N N . HIS A 1 93 ? 2.902 8.936 -6.727 1.00 96.31 93 HIS A N 1
ATOM 669 C CA . HIS A 1 93 ? 2.534 8.441 -5.400 1.00 96.31 93 HIS A CA 1
ATOM 670 C C . HIS A 1 93 ? 1.913 9.506 -4.487 1.00 96.31 93 HIS A C 1
ATOM 672 O O . HIS A 1 93 ? 1.193 9.155 -3.555 1.00 96.31 93 HIS A O 1
ATOM 678 N N . MET A 1 94 ? 2.092 10.798 -4.768 1.00 97.06 94 MET A N 1
ATOM 679 C CA . MET A 1 94 ? 1.347 11.869 -4.097 1.00 97.06 94 MET A CA 1
ATOM 680 C C . MET A 1 94 ? -0.145 11.803 -4.442 1.00 97.06 94 MET A C 1
ATOM 682 O O . MET A 1 94 ? -0.974 12.063 -3.569 1.00 97.06 94 MET A O 1
ATOM 686 N N . ILE A 1 95 ? -0.491 11.421 -5.679 1.00 95.62 95 ILE A N 1
ATOM 687 C CA . ILE A 1 95 ? -1.877 11.243 -6.140 1.00 95.62 95 ILE A CA 1
ATOM 688 C C . ILE A 1 95 ? -2.436 9.913 -5.625 1.00 95.62 95 ILE A C 1
ATOM 690 O O . ILE A 1 95 ? -3.503 9.894 -5.008 1.00 95.62 95 ILE A O 1
ATOM 694 N N . ILE A 1 96 ? -1.697 8.811 -5.799 1.00 94.12 96 ILE A N 1
ATOM 695 C CA . ILE A 1 96 ? -2.086 7.488 -5.274 1.00 94.12 96 ILE A CA 1
ATOM 696 C C . ILE A 1 96 ? -2.275 7.553 -3.754 1.00 94.12 96 ILE A C 1
ATOM 698 O O . ILE A 1 96 ? -3.251 7.024 -3.223 1.00 94.12 96 ILE A O 1
ATOM 702 N N . GLY A 1 97 ? -1.398 8.272 -3.052 1.00 97.00 97 GLY A N 1
ATOM 703 C CA . GLY A 1 97 ? -1.479 8.480 -1.611 1.00 97.00 97 GLY A CA 1
ATOM 704 C C . GLY A 1 97 ? -2.771 9.165 -1.170 1.00 97.00 97 GLY A C 1
ATOM 705 O O . GLY A 1 97 ? -3.246 8.901 -0.067 1.00 97.00 97 GLY A O 1
ATOM 706 N N . VAL A 1 98 ? -3.382 10.019 -2.005 1.00 98.00 98 VAL A N 1
ATOM 707 C CA . VAL A 1 98 ? -4.709 10.592 -1.707 1.00 98.00 98 VAL A CA 1
ATOM 708 C C . VAL A 1 98 ? -5.769 9.496 -1.752 1.00 98.00 98 VAL A C 1
ATOM 710 O O . VAL A 1 98 ? -6.591 9.413 -0.841 1.00 98.00 98 VAL A O 1
ATOM 713 N N . GLY A 1 99 ? -5.719 8.622 -2.761 1.00 96.19 99 GLY A N 1
ATOM 714 C CA . GLY A 1 99 ? -6.577 7.440 -2.842 1.00 96.19 99 GLY A CA 1
ATOM 715 C C . GLY A 1 99 ? -6.439 6.549 -1.607 1.00 96.19 99 GLY A C 1
ATOM 716 O O . GLY A 1 99 ? -7.441 6.228 -0.969 1.00 96.19 99 GLY A O 1
ATOM 717 N N . GLU A 1 100 ? -5.207 6.238 -1.204 1.00 96.19 100 GLU A N 1
ATOM 718 C CA . GLU A 1 100 ? -4.925 5.428 -0.013 1.00 96.19 100 GLU A CA 1
ATOM 719 C C . GLU A 1 100 ? -5.430 6.095 1.274 1.00 96.19 100 GLU A C 1
ATOM 721 O O . GLU A 1 100 ? -6.050 5.449 2.117 1.00 96.19 100 GLU A O 1
ATOM 726 N N . ALA A 1 101 ? -5.243 7.408 1.422 1.00 97.25 101 ALA A N 1
ATOM 727 C CA . ALA A 1 101 ? -5.760 8.150 2.566 1.00 97.25 101 ALA A CA 1
ATOM 728 C C . ALA A 1 101 ? -7.292 8.121 2.634 1.00 97.25 101 ALA A C 1
ATOM 730 O O . ALA A 1 101 ? -7.855 7.948 3.719 1.00 97.25 101 ALA A O 1
ATOM 731 N N . LEU A 1 102 ? -7.974 8.258 1.494 1.00 97.25 102 LEU A N 1
ATOM 732 C CA . LEU A 1 102 ? -9.432 8.192 1.412 1.00 97.25 102 LEU A CA 1
ATOM 733 C C . LEU A 1 102 ? -9.943 6.783 1.725 1.00 97.25 102 LEU A C 1
ATOM 735 O O . LEU A 1 102 ? -10.814 6.632 2.585 1.00 97.25 102 LEU A O 1
ATOM 739 N N . ILE A 1 103 ? -9.381 5.758 1.080 1.00 94.19 103 ILE A N 1
ATOM 740 C CA . ILE A 1 103 ? -9.764 4.354 1.275 1.00 94.19 103 ILE A CA 1
ATOM 741 C C . ILE A 1 103 ? -9.478 3.933 2.717 1.00 94.19 103 ILE A C 1
ATOM 743 O O . ILE A 1 103 ? -10.386 3.465 3.406 1.00 94.19 103 ILE A O 1
ATOM 747 N N . GLY A 1 104 ? -8.262 4.164 3.214 1.00 93.56 104 GLY A N 1
ATOM 748 C CA . GLY A 1 104 ? -7.851 3.812 4.571 1.00 93.56 104 GLY A CA 1
ATOM 749 C C . GLY A 1 104 ? -8.716 4.488 5.635 1.00 93.56 104 GLY A C 1
ATOM 750 O O . GLY A 1 104 ? -9.195 3.833 6.565 1.00 93.56 104 GLY A O 1
ATOM 751 N N . THR A 1 105 ? -9.012 5.779 5.466 1.00 94.38 105 THR A N 1
ATOM 752 C CA . THR A 1 105 ? -9.892 6.514 6.388 1.00 94.38 105 THR A CA 1
ATOM 753 C C . THR A 1 105 ? -11.335 6.015 6.318 1.00 94.38 105 THR A C 1
ATOM 755 O O . THR A 1 105 ? -11.967 5.853 7.364 1.00 94.38 105 THR A O 1
ATOM 758 N N . ALA A 1 106 ? -11.865 5.729 5.124 1.00 93.31 106 ALA A N 1
ATOM 759 C CA . ALA A 1 106 ? -13.221 5.211 4.947 1.00 93.31 106 ALA A CA 1
ATOM 760 C C . ALA A 1 106 ? -13.382 3.811 5.556 1.00 93.31 106 ALA A C 1
ATOM 762 O O . ALA A 1 106 ? -14.311 3.582 6.336 1.00 93.31 106 ALA A O 1
ATOM 763 N N . VAL A 1 107 ? -12.448 2.899 5.274 1.00 91.50 107 VAL A N 1
ATOM 764 C CA . VAL A 1 107 ? -12.409 1.554 5.864 1.00 91.50 107 VAL A CA 1
ATOM 765 C C . VAL A 1 107 ? -12.367 1.661 7.382 1.00 91.50 107 VAL A C 1
ATOM 767 O O . VAL A 1 107 ? -13.174 1.031 8.070 1.00 91.50 107 VAL A O 1
ATOM 770 N N . LEU A 1 108 ? -11.496 2.510 7.927 1.00 89.94 108 LEU A N 1
ATOM 771 C CA . LEU A 1 108 ? -11.387 2.666 9.370 1.00 89.94 108 LEU A CA 1
ATOM 772 C C . LEU A 1 108 ? -12.642 3.295 9.985 1.00 89.94 108 LEU A C 1
ATOM 774 O O . LEU A 1 108 ? -13.074 2.863 11.051 1.00 89.94 108 LEU A O 1
ATOM 778 N N . ALA A 1 109 ? -13.282 4.253 9.315 1.00 89.19 109 ALA A N 1
ATOM 779 C CA . ALA A 1 109 ? -14.556 4.817 9.751 1.00 89.19 109 ALA A CA 1
ATOM 780 C C . ALA A 1 109 ? -15.674 3.758 9.788 1.00 89.19 109 ALA A C 1
ATOM 782 O O . ALA A 1 109 ? -16.466 3.732 10.735 1.00 89.19 109 ALA A O 1
ATOM 783 N N . VAL A 1 110 ? -15.722 2.848 8.808 1.00 88.00 110 VAL A N 1
ATOM 784 C CA . VAL A 1 110 ? -16.657 1.711 8.798 1.00 88.00 110 VAL A CA 1
ATOM 785 C C . VAL A 1 110 ? -16.347 0.742 9.938 1.00 88.00 110 VAL A C 1
ATOM 787 O O . VAL A 1 110 ? -17.262 0.368 10.675 1.00 88.00 110 VAL A O 1
ATOM 790 N N . VAL A 1 111 ? -15.075 0.389 10.151 1.00 85.44 111 VAL A N 1
ATOM 791 C CA . VAL A 1 111 ? -14.650 -0.468 11.273 1.00 85.44 111 VAL A CA 1
ATOM 792 C C . VAL A 1 111 ? -15.033 0.168 12.609 1.00 85.44 111 VAL A C 1
ATOM 794 O O . VAL A 1 111 ? -15.586 -0.510 13.466 1.00 85.44 111 VAL A O 1
ATOM 797 N N . LEU A 1 112 ? -14.829 1.474 12.785 1.00 82.38 112 LEU A N 1
ATOM 798 C CA . LEU A 1 112 ? -15.195 2.199 14.004 1.00 82.38 112 LEU A CA 1
ATOM 799 C C . LEU A 1 112 ? -16.703 2.190 14.279 1.00 82.38 112 LEU A C 1
ATOM 801 O O . LEU A 1 112 ? -17.116 2.130 15.437 1.00 82.38 112 LEU A O 1
ATOM 805 N N . ARG A 1 113 ? -17.531 2.238 13.231 1.00 83.44 113 ARG A N 1
ATOM 806 C CA . ARG A 1 113 ? -18.995 2.176 13.353 1.00 83.44 113 ARG A CA 1
ATOM 807 C C . ARG A 1 113 ? -19.498 0.758 13.608 1.00 83.44 113 ARG A C 1
ATOM 809 O O . ARG A 1 113 ? -20.416 0.578 14.406 1.00 83.44 113 ARG A O 1
ATOM 816 N N . ALA A 1 114 ? -18.910 -0.235 12.944 1.00 82.31 114 ALA A N 1
ATOM 817 C CA . ALA A 1 114 ? -19.348 -1.624 13.018 1.00 82.31 114 ALA A CA 1
ATOM 818 C C . ALA A 1 114 ? -18.771 -2.370 14.233 1.00 82.31 114 ALA A C 1
ATOM 820 O O . ALA A 1 114 ? -19.490 -3.140 14.872 1.00 82.31 114 ALA A O 1
ATOM 821 N N . ARG A 1 115 ? -17.480 -2.168 14.531 1.00 76.31 115 ARG A N 1
ATOM 822 C CA . ARG A 1 115 ? -16.648 -2.919 15.493 1.00 76.31 115 ARG A CA 1
ATOM 823 C C . ARG A 1 115 ? -15.551 -2.051 16.139 1.00 76.31 115 ARG A C 1
ATOM 825 O O . ARG A 1 115 ? -14.359 -2.315 15.953 1.00 76.31 115 ARG A O 1
ATOM 832 N N . PRO A 1 116 ? -15.926 -1.041 16.949 1.00 75.12 116 PRO A N 1
ATOM 833 C CA . PRO A 1 116 ? -14.952 -0.191 17.637 1.00 75.12 116 PRO A CA 1
ATOM 834 C C . PRO A 1 116 ? -14.021 -0.995 18.561 1.00 75.12 116 PRO A C 1
ATOM 836 O O . PRO A 1 116 ? -12.879 -0.613 18.774 1.00 75.12 116 PRO A O 1
ATOM 839 N N . ASP A 1 117 ? -14.450 -2.155 19.057 1.00 73.06 117 ASP A N 1
ATOM 840 C CA . ASP A 1 117 ? -13.647 -3.034 19.910 1.00 73.06 117 ASP A CA 1
ATOM 841 C C . ASP A 1 117 ? -12.341 -3.540 19.265 1.00 73.06 117 ASP A C 1
ATOM 843 O O . ASP A 1 117 ? -11.420 -3.927 19.983 1.00 73.06 117 ASP A O 1
ATOM 847 N N . LEU A 1 118 ? -12.219 -3.500 17.933 1.00 74.38 118 LEU A N 1
ATOM 848 C CA . LEU A 1 118 ? -11.002 -3.915 17.228 1.00 74.38 118 LEU A CA 1
ATOM 849 C C . LEU A 1 118 ? -9.868 -2.880 17.298 1.00 74.38 118 LEU A C 1
ATOM 851 O O . LEU A 1 118 ? -8.704 -3.233 17.109 1.00 74.38 118 LEU A O 1
ATOM 855 N N . ILE A 1 119 ? -10.169 -1.611 17.586 1.00 72.81 119 ILE A N 1
ATOM 856 C CA . ILE A 1 119 ? -9.193 -0.519 17.497 1.00 72.81 119 ILE A CA 1
ATOM 857 C C . ILE A 1 119 ? -8.769 -0.097 18.905 1.00 72.81 119 ILE A C 1
ATOM 859 O O . ILE A 1 119 ? -9.396 0.735 19.559 1.00 72.81 119 ILE A O 1
ATOM 863 N N . ARG A 1 120 ? -7.650 -0.650 19.385 1.00 67.69 120 ARG A N 1
ATOM 864 C CA . ARG A 1 120 ? -7.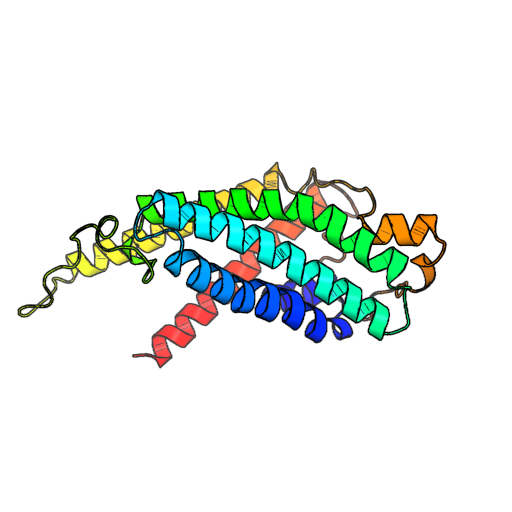130 -0.378 20.742 1.00 67.69 120 ARG A CA 1
ATOM 865 C C . ARG A 1 120 ? -6.726 1.088 20.962 1.00 67.69 120 ARG A C 1
ATOM 867 O O . ARG A 1 120 ? -6.826 1.592 22.081 1.00 67.69 120 ARG A O 1
ATOM 874 N N . SER A 1 121 ? -6.321 1.787 19.902 1.00 67.75 121 SER A N 1
ATOM 875 C CA . SER A 1 121 ? -5.911 3.201 19.919 1.00 67.75 121 SER A CA 1
ATOM 876 C C . SER A 1 121 ? -7.081 4.199 19.965 1.00 67.75 121 SER A C 1
ATOM 878 O O . SER A 1 121 ? -6.862 5.412 19.929 1.00 67.75 121 SER A O 1
ATOM 880 N N . LEU A 1 122 ? -8.322 3.712 20.076 1.00 66.44 122 LEU A N 1
ATOM 881 C CA . LEU A 1 122 ? -9.520 4.540 20.155 1.00 66.44 122 LEU A CA 1
ATOM 882 C C . LEU A 1 122 ? -9.506 5.510 21.344 1.00 66.44 122 LEU A C 1
ATOM 884 O O . LEU A 1 122 ? -9.284 5.071 22.483 1.00 66.44 122 LEU A O 1
ATOM 888 N N . PRO A 1 123 ? -9.843 6.796 21.124 1.00 66.06 123 PRO A N 1
ATOM 889 C CA . PRO A 1 123 ? -10.149 7.712 22.211 1.00 66.06 123 PRO A CA 1
ATOM 890 C C . PRO A 1 123 ? -11.281 7.192 23.108 1.00 66.06 123 PRO A C 1
ATOM 892 O O . PRO A 1 123 ? -12.234 6.611 22.588 1.00 66.06 123 PRO A O 1
ATOM 895 N N . PRO A 1 124 ? -11.248 7.458 24.428 1.00 65.06 124 PRO A N 1
ATOM 896 C CA . PRO A 1 124 ? -12.302 7.032 25.352 1.00 65.06 124 PRO A CA 1
ATOM 897 C C . PRO A 1 124 ? -13.712 7.470 24.933 1.00 65.06 124 PRO A C 1
ATOM 899 O O . PRO A 1 124 ? -14.637 6.680 25.039 1.00 65.06 124 PRO A O 1
ATOM 902 N N . ALA A 1 125 ? -13.861 8.672 24.361 1.00 62.44 125 ALA A N 1
ATOM 903 C CA . ALA A 1 125 ? -15.145 9.201 23.883 1.00 62.44 125 ALA A CA 1
ATOM 904 C C . ALA A 1 125 ? -15.765 8.411 22.709 1.00 62.44 125 ALA A C 1
ATOM 906 O O . ALA A 1 125 ? -16.959 8.520 22.451 1.00 62.44 125 ALA A O 1
ATOM 907 N N . LEU A 1 126 ? -14.960 7.620 21.994 1.00 62.91 126 LEU A N 1
ATOM 908 C CA . LEU A 1 126 ? -15.395 6.752 20.896 1.00 62.91 126 LEU A CA 1
ATOM 909 C C . LEU A 1 126 ? -15.507 5.277 21.301 1.00 62.91 126 LEU A C 1
ATOM 911 O O . LEU A 1 126 ? -16.030 4.462 20.538 1.00 62.91 126 LEU A O 1
ATOM 915 N N . ARG A 1 127 ? -15.024 4.914 22.495 1.00 65.12 127 ARG A N 1
ATOM 916 C CA . ARG A 1 127 ? -15.233 3.582 23.058 1.00 65.12 127 ARG A CA 1
ATOM 917 C C . ARG A 1 127 ? -16.670 3.530 23.563 1.00 65.12 127 ARG A C 1
ATOM 919 O O . ARG A 1 127 ? -16.992 4.125 24.585 1.00 65.12 127 ARG A O 1
ATOM 926 N N . ARG A 1 128 ? -17.553 2.820 22.856 1.00 56.59 128 ARG A N 1
ATOM 927 C CA . ARG A 1 128 ? -18.853 2.469 23.442 1.00 56.59 128 ARG A CA 1
ATOM 928 C C . ARG A 1 128 ? -18.606 1.654 24.722 1.00 56.59 128 ARG A C 1
ATOM 930 O O . ARG A 1 128 ? -17.700 0.815 24.715 1.00 56.59 128 ARG A O 1
ATOM 937 N N . PRO A 1 129 ? -19.390 1.848 25.795 1.00 48.75 129 PRO A N 1
ATOM 938 C CA . PRO A 1 129 ? -19.327 0.999 26.975 1.00 48.75 129 PRO A CA 1
ATOM 939 C C . PRO A 1 129 ? -19.932 -0.365 26.621 1.00 48.75 129 PRO A C 1
ATOM 941 O O . PRO A 1 129 ? -21.094 -0.644 26.879 1.00 48.75 129 PRO A O 1
ATOM 944 N N . THR A 1 130 ? -19.163 -1.209 25.941 1.00 50.12 130 THR A N 1
ATOM 945 C CA . THR A 1 130 ? -19.503 -2.622 25.715 1.00 50.12 130 THR A CA 1
ATOM 946 C C . THR A 1 130 ? -18.404 -3.550 26.200 1.00 50.12 130 THR A C 1
ATOM 948 O O . THR A 1 130 ? -18.344 -4.709 25.798 1.00 50.12 130 THR A O 1
ATOM 951 N N . LEU A 1 131 ? -17.548 -3.067 27.098 1.00 49.34 131 LEU A N 1
ATOM 952 C CA . LEU A 1 131 ? -16.849 -3.978 27.981 1.00 49.34 131 LEU A CA 1
ATOM 953 C C . LEU A 1 131 ? -17.849 -4.338 29.071 1.00 49.34 131 LEU A C 1
ATOM 955 O O . LEU A 1 131 ? -18.136 -3.543 29.962 1.00 49.34 131 LEU A O 1
ATOM 959 N N . VAL A 1 132 ? -18.434 -5.527 28.919 1.00 46.53 132 VAL A N 1
ATOM 960 C CA . VAL A 1 132 ? -18.920 -6.329 30.043 1.00 46.53 132 VAL A CA 1
ATOM 961 C C . VAL A 1 132 ? -17.969 -6.071 31.217 1.00 46.53 132 VAL A C 1
ATOM 963 O O . VAL A 1 132 ? -16.759 -6.186 30.998 1.00 46.53 132 VAL A O 1
ATOM 966 N N . PRO A 1 133 ? -18.460 -5.661 32.400 1.00 42.94 133 PRO A N 1
ATOM 967 C CA . PRO A 1 133 ? -17.594 -5.437 33.542 1.00 42.94 133 PRO A CA 1
ATOM 968 C C . PRO A 1 133 ? -16.681 -6.647 33.716 1.00 42.94 133 PRO A C 1
ATOM 970 O O . PRO A 1 133 ? -17.153 -7.778 33.821 1.00 42.94 133 PRO A O 1
ATOM 973 N N . GLU A 1 134 ? -15.373 -6.412 33.745 1.00 45.66 134 GLU A N 1
ATOM 974 C CA . GLU A 1 134 ? -14.388 -7.375 34.234 1.00 45.66 134 GLU A CA 1
ATOM 975 C C . GLU A 1 134 ? -14.508 -7.441 35.765 1.00 45.66 134 GLU A C 1
ATOM 977 O O . GLU A 1 134 ? -13.595 -7.124 36.515 1.00 45.66 134 GLU A O 1
ATOM 982 N N . ALA A 1 135 ? -15.712 -7.748 36.241 1.00 42.47 135 ALA A N 1
ATOM 983 C CA . ALA A 1 135 ? -16.049 -7.874 37.641 1.00 42.47 135 ALA A CA 1
ATOM 984 C C . ALA A 1 135 ? -17.054 -9.021 37.771 1.00 42.47 135 ALA A C 1
ATOM 986 O O . ALA A 1 135 ? -18.197 -8.911 37.339 1.00 42.47 135 ALA A O 1
ATOM 987 N N . ALA A 1 136 ? -16.567 -10.102 38.384 1.00 41.22 136 ALA A N 1
ATOM 988 C CA . ALA A 1 136 ? -17.285 -11.294 38.827 1.00 41.22 136 ALA A CA 1
ATOM 989 C C . ALA A 1 136 ? -17.789 -12.263 37.734 1.00 41.22 136 ALA A C 1
ATOM 991 O O . ALA A 1 136 ? -18.829 -12.073 37.121 1.00 41.22 136 ALA A O 1
ATOM 992 N N . GLY A 1 137 ? -17.045 -13.366 37.570 1.00 42.16 137 GLY A N 1
ATOM 993 C CA . GLY A 1 137 ? -17.576 -14.716 37.334 1.00 42.16 137 GLY A CA 1
ATOM 994 C C . GLY A 1 137 ? -18.592 -14.928 36.204 1.00 42.16 137 GLY A C 1
ATOM 995 O O . GLY A 1 137 ? -19.784 -14.717 36.374 1.00 42.16 137 GLY A O 1
ATOM 996 N N . GLY A 1 138 ? -18.133 -15.539 35.105 1.00 46.50 138 GLY A N 1
ATOM 997 C CA . GLY A 1 138 ? -19.010 -16.292 34.201 1.00 46.50 138 GLY A CA 1
ATOM 998 C C . GLY A 1 138 ? -19.638 -15.481 33.070 1.00 46.50 138 GLY A C 1
ATOM 999 O O . GLY A 1 138 ? -20.852 -15.301 33.013 1.00 46.50 138 GLY A O 1
ATOM 1000 N N . ALA A 1 139 ? -18.836 -15.079 32.081 1.00 45.22 139 ALA A N 1
ATOM 1001 C CA . ALA A 1 139 ? -19.393 -14.701 30.786 1.00 45.22 139 ALA A CA 1
ATOM 1002 C C . ALA A 1 139 ? -20.069 -15.934 30.157 1.00 45.22 139 ALA A C 1
ATOM 1004 O O . ALA A 1 139 ? -19.394 -16.858 29.698 1.00 45.22 139 ALA A O 1
ATOM 1005 N N . SER A 1 140 ? -21.405 -15.945 30.157 1.00 54.47 140 SER A N 1
ATOM 1006 C CA . SER A 1 140 ? -22.236 -16.943 29.480 1.00 54.47 140 SER A CA 1
ATOM 1007 C C . SER A 1 140 ? -21.695 -17.249 28.077 1.00 54.47 140 SER A C 1
ATOM 1009 O O . SER A 1 140 ? -21.410 -16.335 27.293 1.00 54.47 140 SER A O 1
ATOM 1011 N N . GLY A 1 141 ? -21.608 -18.537 27.726 1.00 55.03 141 GLY A N 1
ATOM 1012 C CA . GLY A 1 141 ? -21.197 -18.990 26.395 1.00 55.03 141 GLY A CA 1
ATOM 1013 C C . GLY A 1 141 ? -21.974 -18.314 25.257 1.00 55.03 141 GLY A C 1
ATOM 1014 O O . GLY A 1 141 ? -21.410 -18.104 24.186 1.00 55.03 141 GLY A O 1
ATOM 1015 N N . SER A 1 142 ? -23.213 -17.865 25.502 1.00 58.16 142 SER A N 1
ATOM 1016 C CA . SER A 1 142 ? -24.043 -17.154 24.521 1.00 58.16 142 SER A CA 1
ATOM 1017 C C . SER A 1 142 ? -23.501 -15.772 24.128 1.00 58.16 142 SER A C 1
ATOM 1019 O O . SER A 1 142 ? -23.558 -15.414 22.951 1.00 58.16 142 SER A O 1
ATOM 1021 N N . ALA A 1 143 ? -22.916 -15.013 25.063 1.00 59.09 143 ALA A N 1
ATOM 1022 C CA . ALA A 1 143 ? -22.363 -13.682 24.792 1.00 59.09 143 ALA A CA 1
ATOM 1023 C C . ALA A 1 143 ? -21.066 -13.771 23.973 1.00 59.09 143 ALA A C 1
ATOM 1025 O O . ALA A 1 143 ? -20.890 -13.054 22.983 1.00 59.09 143 ALA A O 1
ATOM 1026 N N . ARG A 1 144 ? -20.196 -14.728 24.325 1.00 57.25 144 ARG A N 1
ATOM 1027 C CA . ARG A 1 144 ? -18.969 -15.029 23.575 1.00 57.25 144 ARG A CA 1
ATOM 1028 C C . ARG A 1 144 ? -19.291 -15.528 22.163 1.00 57.25 144 ARG A C 1
ATOM 1030 O O . ARG A 1 144 ? -18.685 -15.064 21.201 1.00 57.25 144 ARG A O 1
ATOM 1037 N N . TRP A 1 145 ? -20.290 -16.402 22.024 1.00 53.81 145 TRP A N 1
ATOM 1038 C CA . TRP A 1 145 ? -20.732 -16.931 20.730 1.00 53.81 145 TRP A CA 1
ATOM 1039 C C . TRP A 1 145 ? -21.354 -15.846 19.836 1.00 53.81 145 TRP A C 1
ATOM 1041 O O . TRP A 1 145 ? -21.019 -15.744 18.654 1.00 53.81 145 TRP A O 1
ATOM 1051 N N . ALA A 1 146 ? -22.179 -14.957 20.403 1.00 63.34 146 ALA A N 1
ATOM 1052 C CA . ALA A 1 146 ? -22.750 -13.817 19.686 1.00 63.34 146 ALA A CA 1
ATOM 1053 C C . ALA A 1 146 ? -21.675 -12.832 19.186 1.00 63.34 146 ALA A C 1
ATOM 1055 O O . ALA A 1 146 ? -21.769 -12.334 18.061 1.00 63.34 146 ALA A O 1
ATOM 1056 N N . GLN A 1 147 ? -20.628 -12.571 19.975 1.00 63.81 147 GLN A N 1
ATOM 1057 C CA . GLN A 1 147 ? -19.522 -11.700 19.569 1.00 63.81 147 GLN A CA 1
ATOM 1058 C C . GLN A 1 147 ? -18.657 -12.332 18.469 1.00 63.81 147 GLN A C 1
ATOM 1060 O O . GLN A 1 147 ? -18.340 -11.660 17.485 1.00 63.81 147 GLN A O 1
ATOM 1065 N N . THR A 1 148 ? -18.330 -13.625 18.569 1.00 67.69 148 THR A N 1
ATOM 1066 C CA . THR A 1 148 ? -17.601 -14.351 17.513 1.00 67.69 148 THR A CA 1
ATOM 1067 C C . THR A 1 148 ? -18.383 -14.363 16.198 1.00 67.69 148 THR A C 1
ATOM 1069 O O . THR A 1 148 ? -17.807 -14.106 15.140 1.00 67.69 148 THR A O 1
ATOM 1072 N N . ARG A 1 149 ? -19.708 -14.547 16.249 1.00 73.19 149 ARG A N 1
ATOM 1073 C CA . ARG A 1 149 ? -20.578 -14.503 15.065 1.00 73.19 149 ARG A CA 1
ATOM 1074 C C . ARG A 1 149 ? -20.582 -13.122 14.396 1.00 73.19 149 ARG A C 1
ATOM 1076 O O . ARG A 1 149 ? -20.500 -13.048 13.174 1.00 73.19 149 ARG A O 1
ATOM 1083 N N . LYS A 1 150 ? -20.576 -12.027 15.168 1.00 74.88 150 LYS A N 1
ATOM 1084 C CA . LYS A 1 150 ? -20.450 -10.655 14.630 1.00 74.88 150 LYS A CA 1
ATOM 1085 C C . LYS A 1 150 ? -19.097 -10.398 13.952 1.00 74.88 150 LYS A C 1
ATOM 1087 O O . LYS A 1 150 ? -19.056 -9.661 12.973 1.00 74.88 150 LYS A O 1
ATOM 1092 N N . VAL A 1 151 ? -17.995 -10.983 14.445 1.00 74.88 151 VAL A N 1
ATOM 1093 C CA . VAL A 1 151 ? -16.681 -10.911 13.758 1.00 74.88 151 VAL A CA 1
ATOM 1094 C C . VAL A 1 151 ? -16.748 -11.651 12.428 1.00 74.88 151 VAL A C 1
ATOM 1096 O O . VAL A 1 151 ? -16.337 -11.100 11.413 1.00 74.88 151 VAL A O 1
ATOM 1099 N N . GLY A 1 152 ? -17.299 -12.868 12.433 1.00 80.56 152 GLY A N 1
ATOM 1100 C CA . GLY A 1 152 ? -17.419 -13.691 11.231 1.00 80.56 152 GLY A CA 1
ATOM 1101 C C . GLY A 1 152 ? -18.242 -13.018 10.134 1.00 80.56 152 GLY A C 1
ATOM 1102 O O . GLY A 1 152 ? -17.805 -12.978 8.991 1.00 80.56 152 GLY A O 1
ATOM 1103 N N . VAL A 1 153 ? -19.387 -12.420 10.486 1.00 84.25 153 VAL A N 1
ATOM 1104 C CA . VAL A 1 153 ? -20.225 -11.682 9.525 1.00 84.25 153 VAL A CA 1
ATOM 1105 C C . VAL A 1 153 ? -19.497 -10.454 8.977 1.00 84.25 153 VAL A C 1
ATOM 1107 O O . VAL A 1 153 ? -19.508 -10.244 7.771 1.00 84.25 153 VAL A O 1
ATOM 1110 N N . PHE A 1 154 ? -18.827 -9.667 9.827 1.00 83.69 154 PHE A N 1
ATOM 1111 C CA . PHE A 1 154 ? -18.055 -8.508 9.364 1.00 83.69 154 PHE A CA 1
ATOM 1112 C C . PHE A 1 154 ? -16.945 -8.914 8.383 1.00 83.69 154 PHE A C 1
ATOM 1114 O O . PHE A 1 154 ? -16.825 -8.325 7.314 1.00 83.69 154 PHE A O 1
ATOM 1121 N N . ALA A 1 155 ? -16.170 -9.949 8.722 1.00 83.81 155 ALA A N 1
ATOM 1122 C CA . ALA A 1 155 ? -15.110 -10.462 7.860 1.00 83.81 155 ALA A CA 1
ATOM 1123 C C . ALA A 1 155 ? -15.659 -11.009 6.532 1.00 83.81 155 ALA A C 1
ATOM 1125 O O . ALA A 1 155 ? -15.061 -10.777 5.487 1.00 83.81 155 ALA A O 1
ATOM 1126 N N . LEU A 1 156 ? -16.813 -11.685 6.559 1.00 88.50 156 LEU A N 1
ATOM 1127 C CA . LEU A 1 156 ? -17.482 -12.168 5.353 1.00 88.50 156 LEU A CA 1
ATOM 1128 C C . LEU A 1 156 ? -17.929 -11.012 4.454 1.00 88.50 156 LEU A C 1
ATOM 1130 O O . LEU A 1 156 ? -17.683 -11.055 3.256 1.00 88.50 156 LEU A O 1
ATOM 1134 N N . VAL A 1 157 ? -18.544 -9.969 5.017 1.00 89.44 157 VAL A N 1
ATOM 1135 C CA . VAL A 1 157 ? -18.947 -8.780 4.249 1.00 89.44 157 VAL A CA 1
ATOM 1136 C C . VAL A 1 157 ? -17.725 -8.099 3.634 1.00 89.44 15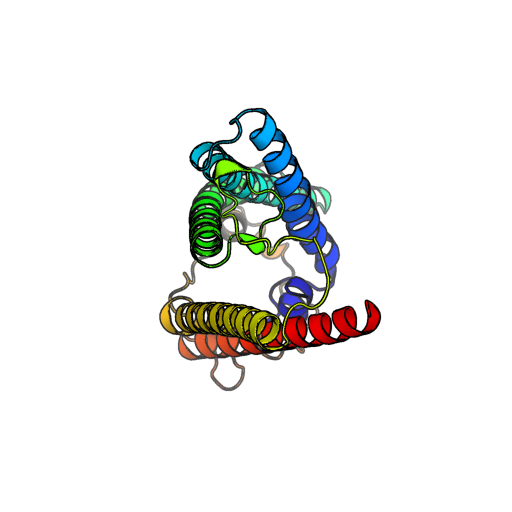7 VAL A C 1
ATOM 1138 O O . VAL A 1 157 ? -17.746 -7.787 2.449 1.00 89.44 157 VAL A O 1
ATOM 1141 N N . ALA A 1 158 ? -16.646 -7.920 4.401 1.00 87.75 158 ALA A N 1
ATOM 1142 C CA . ALA A 1 158 ? -15.404 -7.347 3.887 1.00 87.75 158 ALA A CA 1
ATOM 1143 C C . ALA A 1 158 ? -14.813 -8.187 2.741 1.00 87.75 158 ALA A C 1
ATOM 1145 O O . ALA A 1 158 ? -14.392 -7.627 1.732 1.00 87.75 158 ALA A O 1
ATOM 1146 N N . LEU A 1 159 ? -14.842 -9.519 2.861 1.00 90.50 159 LEU A N 1
ATOM 1147 C CA . LEU A 1 159 ? -14.414 -10.425 1.798 1.00 90.50 159 LEU A CA 1
ATOM 1148 C C . LEU A 1 159 ? -15.298 -10.287 0.553 1.00 90.50 159 LEU A C 1
ATOM 1150 O O . LEU A 1 159 ? -14.771 -10.149 -0.541 1.00 90.50 159 LEU A O 1
ATOM 1154 N N . VAL A 1 160 ? -16.624 -10.267 0.704 1.00 93.19 160 VAL A N 1
ATOM 1155 C CA . VAL A 1 160 ? -17.554 -10.086 -0.424 1.00 93.19 160 VAL A CA 1
ATOM 1156 C C . VAL A 1 160 ? -17.309 -8.756 -1.136 1.00 93.19 160 VAL A C 1
ATOM 1158 O O . VAL A 1 160 ? -17.281 -8.726 -2.362 1.00 93.19 160 VAL A O 1
ATOM 1161 N N . VAL A 1 161 ? -17.075 -7.671 -0.393 1.00 92.69 161 VAL A N 1
ATOM 1162 C CA . VAL A 1 161 ? -16.729 -6.367 -0.977 1.00 92.69 161 VAL A CA 1
ATO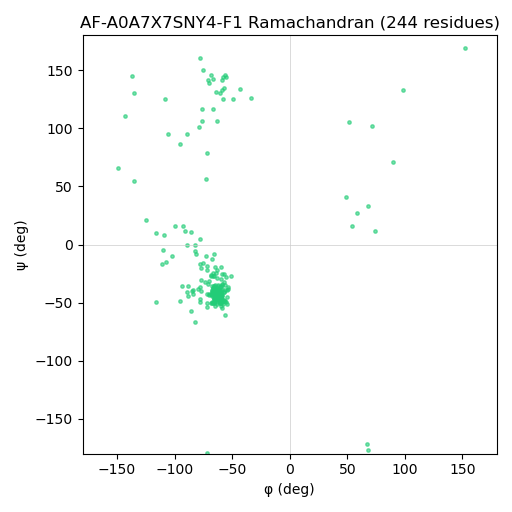M 1163 C C . VAL A 1 161 ? -15.398 -6.437 -1.728 1.00 92.69 161 VAL A C 1
ATOM 1165 O O . VAL A 1 161 ? -15.327 -5.967 -2.859 1.00 92.69 161 VAL A O 1
ATOM 1168 N N . ALA A 1 162 ? -14.365 -7.056 -1.151 1.00 91.62 162 ALA A N 1
ATOM 1169 C CA . ALA A 1 162 ? -13.075 -7.224 -1.821 1.00 91.62 162 ALA A CA 1
ATOM 1170 C C . ALA A 1 162 ? -13.206 -8.031 -3.125 1.00 91.62 162 ALA A C 1
ATOM 1172 O O . ALA A 1 162 ? -12.659 -7.638 -4.152 1.00 91.62 162 ALA A O 1
ATOM 1173 N N . LEU A 1 163 ? -13.986 -9.116 -3.106 1.00 94.19 163 LEU A N 1
ATOM 1174 C CA . LEU A 1 163 ? -14.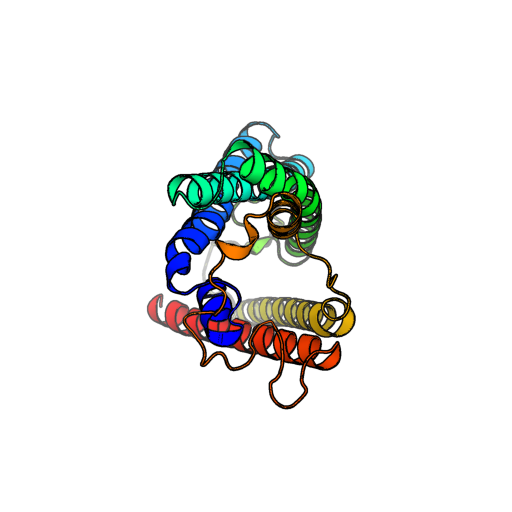281 -9.921 -4.291 1.00 94.19 163 LEU A CA 1
ATOM 1175 C C . LEU A 1 163 ? -15.042 -9.118 -5.352 1.00 94.19 163 LEU A C 1
ATOM 1177 O O . LEU A 1 163 ? -14.708 -9.195 -6.530 1.00 94.19 163 LEU A O 1
ATOM 1181 N N . ALA A 1 164 ? -16.026 -8.312 -4.948 1.00 94.06 164 ALA A N 1
ATOM 1182 C CA . ALA A 1 164 ? -16.759 -7.450 -5.868 1.00 94.06 164 ALA A CA 1
ATOM 1183 C C . ALA A 1 164 ? -15.841 -6.404 -6.523 1.00 94.06 164 ALA A C 1
ATOM 1185 O O . ALA A 1 164 ? -15.907 -6.216 -7.733 1.00 94.06 164 ALA A O 1
ATOM 1186 N N . LEU A 1 165 ? -14.949 -5.765 -5.760 1.00 93.19 165 LEU A N 1
ATOM 1187 C CA . LEU A 1 165 ? -13.974 -4.820 -6.315 1.00 93.19 165 LEU A CA 1
ATOM 1188 C C . LEU A 1 165 ? -13.052 -5.498 -7.335 1.00 93.19 165 LEU A C 1
ATOM 1190 O O . LEU A 1 165 ? -12.814 -4.963 -8.412 1.00 93.19 165 LEU A O 1
ATOM 1194 N N . VAL A 1 166 ? -12.576 -6.701 -7.037 1.00 92.50 166 VAL A N 1
ATOM 1195 C CA . VAL A 1 166 ? -11.710 -7.444 -7.956 1.00 92.50 166 VAL A CA 1
ATOM 1196 C C . VAL A 1 166 ? -12.433 -7.887 -9.227 1.00 92.50 166 VAL A C 1
ATOM 1198 O O . VAL A 1 166 ? -11.836 -7.873 -10.294 1.00 92.50 166 VAL A O 1
ATOM 1201 N N . ILE A 1 167 ? -13.709 -8.258 -9.149 1.00 92.44 167 ILE A N 1
ATOM 1202 C CA . ILE A 1 167 ? -14.464 -8.717 -10.323 1.00 92.44 167 ILE A CA 1
ATOM 1203 C C . ILE A 1 167 ? -14.938 -7.539 -11.182 1.00 92.44 167 ILE A C 1
ATOM 1205 O O . ILE A 1 167 ? -14.939 -7.637 -12.405 1.00 92.44 167 ILE A O 1
ATOM 1209 N N . PHE A 1 168 ? -15.355 -6.434 -10.559 1.00 93.56 168 PHE A N 1
ATOM 1210 C CA . PHE A 1 168 ? -16.045 -5.344 -11.257 1.00 93.56 168 PHE A CA 1
ATOM 1211 C C . PHE A 1 168 ? -15.212 -4.074 -11.441 1.00 93.56 168 PHE A C 1
ATOM 1213 O O . PHE A 1 168 ? -15.611 -3.222 -12.227 1.00 93.56 168 PHE A O 1
ATOM 1220 N N . VAL A 1 169 ? -14.091 -3.918 -10.732 1.00 92.38 169 VAL A N 1
ATOM 1221 C CA . VAL A 1 169 ? -13.253 -2.707 -10.801 1.00 92.38 169 VAL A CA 1
ATOM 1222 C C . VAL A 1 169 ? -11.869 -3.021 -11.357 1.00 92.38 169 VAL A C 1
ATOM 1224 O O . VAL A 1 169 ? -11.444 -2.367 -12.303 1.00 92.38 169 VAL A O 1
ATOM 1227 N N . ALA A 1 170 ? -11.183 -4.040 -10.830 1.00 90.44 170 ALA A N 1
ATOM 1228 C CA . ALA A 1 170 ? -9.815 -4.370 -11.249 1.00 90.44 170 ALA A CA 1
ATOM 1229 C C . ALA A 1 170 ? -9.633 -4.637 -12.763 1.00 90.44 170 ALA A C 1
ATOM 1231 O O . ALA A 1 170 ? -8.611 -4.212 -13.294 1.00 90.44 170 ALA A O 1
ATOM 1232 N N . PRO A 1 171 ? -10.588 -5.245 -13.503 1.00 92.06 171 PRO A N 1
ATOM 1233 C CA . PRO A 1 171 ? -10.429 -5.475 -14.944 1.00 92.06 171 PRO A CA 1
ATOM 1234 C C . PRO A 1 171 ? -10.412 -4.199 -15.790 1.00 92.06 171 PRO A C 1
ATOM 1236 O O . PRO A 1 171 ? -10.079 -4.253 -16.969 1.00 92.06 171 PRO A O 1
ATOM 1239 N N . PHE A 1 172 ? -10.791 -3.064 -15.200 1.00 91.00 172 PHE A N 1
ATOM 1240 C CA . PHE A 1 172 ? -10.744 -1.743 -15.821 1.00 91.00 172 PHE A CA 1
ATOM 1241 C C . PHE A 1 172 ? -9.515 -0.941 -15.373 1.00 91.00 172 PHE A C 1
ATOM 1243 O O . PHE A 1 172 ? -9.489 0.282 -15.527 1.00 91.00 172 PHE A O 1
ATOM 1250 N N . ALA A 1 173 ? -8.513 -1.606 -14.786 1.00 87.50 173 ALA A N 1
ATOM 1251 C CA . ALA A 1 173 ? -7.228 -0.990 -14.501 1.00 87.50 173 ALA A CA 1
ATOM 1252 C C . ALA A 1 173 ? -6.591 -0.454 -15.793 1.00 87.50 173 ALA A C 1
ATOM 1254 O O . ALA A 1 173 ? -6.741 -1.023 -16.874 1.00 87.50 173 ALA A O 1
ATOM 1255 N N . SER A 1 174 ? -5.906 0.680 -15.667 1.00 87.44 174 SER A N 1
ATOM 1256 C CA . SER A 1 174 ? -5.255 1.346 -16.791 1.00 87.44 174 SER A CA 1
ATOM 1257 C C . SER A 1 174 ? -4.143 0.463 -17.374 1.00 87.44 174 SER A C 1
ATOM 1259 O O . SER A 1 174 ? -3.296 0.024 -16.602 1.00 87.44 174 SER A O 1
ATOM 1261 N N . PRO A 1 175 ? -4.089 0.253 -18.704 1.00 84.44 175 PRO A N 1
ATOM 1262 C CA . PRO A 1 175 ? -2.988 -0.457 -19.361 1.00 84.44 175 PRO A CA 1
ATOM 1263 C C . PRO A 1 175 ? -1.762 0.434 -19.636 1.00 84.44 175 PRO A C 1
ATOM 1265 O O . PRO A 1 175 ? -0.799 -0.013 -20.243 1.00 84.44 175 PRO A O 1
ATOM 1268 N N . TRP A 1 176 ? -1.824 1.718 -19.276 1.00 87.31 176 TRP A N 1
ATOM 1269 C CA . TRP A 1 176 ? -0.757 2.684 -19.547 1.00 87.31 176 TRP A CA 1
ATOM 1270 C C . TRP A 1 176 ? 0.429 2.483 -18.598 1.00 87.31 176 TRP A C 1
ATOM 1272 O O . TRP A 1 176 ? 0.194 2.102 -17.446 1.00 87.31 176 TRP A O 1
ATOM 1282 N N . PRO A 1 177 ? 1.664 2.800 -19.041 1.00 87.00 177 PRO A N 1
ATOM 1283 C CA . PRO A 1 177 ? 2.839 2.739 -18.183 1.00 87.00 177 PRO A CA 1
ATOM 1284 C C . PRO A 1 177 ? 2.629 3.597 -16.937 1.00 87.00 177 PRO A C 1
ATOM 1286 O O . PRO A 1 177 ? 1.991 4.658 -16.979 1.00 87.00 177 PRO A O 1
ATOM 1289 N N . ASP A 1 178 ? 3.155 3.120 -15.813 1.00 86.44 178 ASP A N 1
ATOM 1290 C CA . ASP A 1 178 ? 3.114 3.881 -14.575 1.00 86.44 178 ASP A CA 1
ATOM 1291 C C . ASP A 1 178 ? 4.075 5.086 -14.630 1.00 86.44 178 ASP A C 1
ATOM 1293 O O . ASP A 1 178 ? 4.738 5.352 -15.632 1.00 86.44 178 ASP A O 1
ATOM 1297 N N . GLY A 1 179 ? 4.134 5.865 -13.548 1.00 85.62 179 GLY A N 1
ATOM 1298 C CA . GLY A 1 179 ? 4.973 7.065 -13.512 1.00 85.62 179 GLY A CA 1
ATOM 1299 C C . GLY A 1 179 ? 6.460 6.801 -13.729 1.00 85.62 179 GLY A C 1
ATOM 1300 O O . GLY A 1 179 ? 7.138 7.635 -14.325 1.00 85.62 179 GLY A O 1
ATOM 1301 N N . LEU A 1 180 ? 6.973 5.678 -13.225 1.00 86.62 180 LEU A N 1
ATOM 1302 C CA . LEU A 1 180 ? 8.380 5.332 -13.362 1.00 86.62 180 LEU A CA 1
ATOM 1303 C C . LEU A 1 180 ? 8.657 4.791 -14.757 1.00 86.62 180 LEU A C 1
ATOM 1305 O O . LEU A 1 180 ? 9.599 5.255 -15.393 1.00 86.62 180 LEU A O 1
ATOM 1309 N N . GLU A 1 181 ? 7.815 3.876 -15.229 1.00 88.25 181 GLU A N 1
ATOM 1310 C CA . GLU A 1 181 ? 7.923 3.263 -16.547 1.00 88.25 181 GLU A CA 1
ATOM 1311 C C . GLU A 1 181 ? 7.835 4.325 -17.639 1.00 88.25 181 GLU A C 1
ATOM 1313 O O . GLU A 1 181 ? 8.691 4.401 -18.514 1.00 88.25 181 GLU A O 1
ATOM 1318 N N . LYS A 1 182 ? 6.888 5.262 -17.519 1.00 89.81 182 LYS A N 1
ATOM 1319 C CA . LYS A 1 182 ? 6.747 6.348 -18.489 1.00 89.81 182 LYS A CA 1
ATOM 1320 C C . LYS A 1 182 ? 7.996 7.227 -18.562 1.00 89.81 182 LYS A C 1
ATOM 1322 O O . LYS A 1 182 ? 8.417 7.614 -19.648 1.00 89.81 182 LYS A O 1
ATOM 1327 N N . VAL A 1 183 ? 8.607 7.532 -17.416 1.00 89.12 183 VAL A N 1
ATOM 1328 C CA . VAL A 1 183 ? 9.861 8.302 -17.363 1.00 89.12 183 VAL A CA 1
ATOM 1329 C C . VAL A 1 183 ? 11.038 7.471 -17.880 1.00 89.12 183 VAL A C 1
ATOM 1331 O O . VAL A 1 183 ? 11.933 8.029 -18.512 1.00 89.12 183 VAL A O 1
ATOM 1334 N N . ALA A 1 184 ? 11.038 6.157 -17.659 1.00 89.19 184 ALA A N 1
ATOM 1335 C CA . ALA A 1 184 ? 12.043 5.244 -18.192 1.00 89.19 184 ALA A CA 1
ATOM 1336 C C . ALA A 1 184 ? 12.003 5.174 -19.722 1.00 89.19 184 ALA A C 1
ATOM 1338 O O . ALA A 1 184 ? 13.055 5.282 -20.357 1.00 89.19 184 ALA A O 1
ATOM 1339 N N . GLU A 1 185 ? 10.807 5.079 -20.306 1.00 90.12 185 GLU A N 1
ATOM 1340 C CA . GLU A 1 185 ? 10.575 5.159 -21.750 1.00 90.12 185 GLU A CA 1
ATOM 1341 C C . GLU A 1 185 ? 11.043 6.508 -22.317 1.00 90.12 185 GLU A C 1
ATOM 1343 O O . GLU A 1 185 ? 11.850 6.551 -23.245 1.00 90.12 185 GLU A O 1
ATOM 1348 N N . ASP A 1 186 ? 10.577 7.622 -21.738 1.00 90.44 186 ASP A N 1
ATOM 1349 C CA . ASP A 1 186 ? 10.818 8.971 -22.270 1.00 90.44 186 ASP A CA 1
ATOM 1350 C C . ASP A 1 186 ? 12.300 9.383 -22.205 1.00 90.44 186 ASP A C 1
ATOM 1352 O O . ASP A 1 186 ? 12.767 10.188 -23.015 1.00 90.44 186 ASP A O 1
ATOM 1356 N N . HIS A 1 187 ? 13.053 8.830 -21.251 1.00 87.38 187 HIS A N 1
ATOM 1357 C CA . HIS A 1 187 ? 14.470 9.131 -21.042 1.00 87.38 187 HIS A CA 1
ATOM 1358 C C . HIS A 1 187 ? 15.418 7.988 -21.435 1.00 87.38 187 HIS A C 1
ATOM 1360 O O . HIS A 1 187 ? 16.622 8.095 -21.189 1.00 87.38 187 HIS A O 1
ATOM 1366 N N . GLY A 1 188 ? 14.906 6.925 -22.063 1.00 83.88 188 GLY A N 1
ATOM 1367 C CA . GLY A 1 188 ? 15.712 5.859 -22.663 1.00 83.88 188 GLY A CA 1
ATOM 1368 C C . GLY A 1 188 ? 16.478 4.994 -21.662 1.00 83.88 188 GLY A C 1
ATOM 1369 O O . GLY A 1 188 ? 17.587 4.560 -21.963 1.00 83.88 188 GLY A O 1
ATOM 1370 N N . PHE A 1 189 ? 15.925 4.770 -20.467 1.00 85.06 189 PHE A N 1
ATOM 1371 C CA . PHE A 1 189 ? 16.492 3.836 -19.487 1.00 85.06 189 PHE A CA 1
ATOM 1372 C C . PHE A 1 189 ? 15.580 2.641 -19.178 1.00 85.06 189 PHE A C 1
ATOM 1374 O O . PHE A 1 189 ? 15.900 1.868 -18.278 1.00 85.06 189 PHE A O 1
ATOM 1381 N N . ALA A 1 190 ? 14.493 2.447 -19.931 1.00 84.81 190 ALA A N 1
ATOM 1382 C CA . ALA A 1 190 ? 13.618 1.274 -19.815 1.00 84.81 190 ALA A CA 1
ATOM 1383 C C . ALA A 1 190 ? 14.396 -0.055 -19.920 1.00 84.81 190 ALA A C 1
ATOM 1385 O O . ALA A 1 190 ? 14.188 -0.951 -19.109 1.00 84.81 190 ALA A O 1
ATOM 1386 N N . ASP A 1 191 ? 15.408 -0.126 -20.793 1.00 82.75 191 ASP A N 1
ATOM 1387 C CA . ASP A 1 191 ? 16.257 -1.316 -20.992 1.00 82.75 191 ASP A CA 1
ATOM 1388 C C . ASP A 1 191 ? 17.128 -1.687 -19.770 1.00 82.75 191 ASP A C 1
ATOM 1390 O O . ASP A 1 191 ? 17.786 -2.726 -19.750 1.00 82.75 191 ASP A O 1
ATOM 1394 N N . THR A 1 192 ? 17.179 -0.836 -18.736 1.00 81.00 192 THR A N 1
ATOM 1395 C CA . THR A 1 192 ? 17.836 -1.184 -17.462 1.00 81.00 192 THR A CA 1
ATOM 1396 C C . THR A 1 192 ? 16.981 -2.101 -16.591 1.00 81.00 192 THR A C 1
ATOM 1398 O O . THR A 1 192 ? 17.506 -2.725 -15.661 1.00 81.00 192 THR A O 1
ATOM 1401 N N . ALA A 1 193 ? 15.680 -2.201 -16.878 1.00 78.00 193 ALA A N 1
ATOM 1402 C CA . ALA A 1 193 ? 14.807 -3.187 -16.271 1.00 78.00 193 ALA A CA 1
ATOM 1403 C C . ALA A 1 193 ? 15.185 -4.593 -16.757 1.00 78.00 193 ALA A C 1
ATOM 1405 O O . ALA A 1 193 ? 15.616 -4.799 -17.889 1.00 78.00 193 ALA A O 1
ATOM 1406 N N . ALA A 1 194 ? 15.034 -5.589 -15.885 1.00 71.50 194 ALA A N 1
ATOM 1407 C CA . ALA A 1 194 ? 15.214 -6.970 -16.307 1.00 71.50 194 ALA A CA 1
ATOM 1408 C C . ALA A 1 194 ? 14.093 -7.337 -17.294 1.00 71.50 194 ALA A C 1
ATOM 1410 O O . ALA A 1 194 ? 12.935 -7.365 -16.889 1.00 71.50 194 ALA A O 1
ATOM 1411 N N . GLU A 1 195 ? 14.445 -7.648 -18.547 1.00 67.19 195 GLU A N 1
ATOM 1412 C CA . GLU A 1 195 ? 13.479 -7.999 -19.607 1.00 67.19 195 GLU A CA 1
ATOM 1413 C C . GLU A 1 195 ? 12.587 -9.196 -19.241 1.00 67.19 195 GLU A C 1
ATOM 1415 O O . GLU A 1 195 ? 11.478 -9.337 -19.742 1.00 67.19 195 GLU A O 1
ATOM 1420 N N . GLU A 1 196 ? 13.070 -10.069 -18.356 1.00 70.81 196 GLU A N 1
ATOM 1421 C CA . GLU A 1 196 ? 12.400 -11.305 -17.977 1.00 70.81 196 GLU A CA 1
ATOM 1422 C C . GLU A 1 196 ? 12.435 -11.494 -16.453 1.00 70.81 196 GLU A C 1
ATOM 1424 O O . GLU A 1 196 ? 13.517 -11.450 -15.845 1.00 70.81 196 GLU A O 1
ATOM 1429 N N . PRO A 1 197 ? 11.290 -11.780 -15.804 1.00 74.50 197 PRO A N 1
ATOM 1430 C CA . PRO A 1 197 ? 11.287 -12.137 -14.399 1.00 74.50 197 PRO A CA 1
ATOM 1431 C C . PRO A 1 197 ? 12.117 -13.407 -14.187 1.00 74.50 197 PRO A C 1
ATOM 1433 O O . PRO A 1 197 ? 11.895 -14.437 -14.823 1.00 74.50 197 PRO A O 1
ATOM 1436 N N . LEU A 1 198 ? 13.033 -13.381 -13.211 1.00 81.06 198 LEU A N 1
ATOM 1437 C CA . LEU A 1 198 ? 13.804 -14.574 -12.818 1.00 81.06 198 LEU A CA 1
ATOM 1438 C C . LEU A 1 198 ? 12.896 -15.758 -12.437 1.00 81.06 198 LEU A C 1
ATOM 1440 O O . LEU A 1 198 ? 13.281 -16.920 -12.564 1.00 81.06 198 LEU A O 1
ATOM 1444 N N . TRP A 1 199 ? 11.683 -15.468 -11.960 1.00 86.44 199 TRP A N 1
ATOM 1445 C CA . TRP A 1 199 ? 10.665 -16.455 -11.628 1.00 86.44 199 TRP A CA 1
ATOM 1446 C C . TRP A 1 199 ? 9.680 -16.669 -12.784 1.00 86.44 199 TRP A C 1
ATOM 1448 O O . TRP A 1 199 ? 8.602 -16.085 -12.827 1.00 86.44 199 TRP A O 1
ATOM 1458 N N . ARG A 1 200 ? 10.036 -17.571 -13.702 1.00 84.62 200 ARG A N 1
ATOM 1459 C CA . ARG A 1 200 ? 9.216 -17.916 -14.881 1.00 84.62 200 ARG A CA 1
ATOM 1460 C C . ARG A 1 200 ? 8.086 -18.914 -14.619 1.00 84.62 200 ARG A C 1
ATOM 1462 O O . ARG A 1 200 ? 7.268 -19.163 -15.494 1.00 84.62 200 ARG A O 1
ATOM 1469 N N . PHE A 1 201 ? 8.040 -19.508 -13.428 1.00 87.75 201 PHE A N 1
ATOM 1470 C CA . PHE A 1 201 ? 7.037 -20.518 -13.062 1.00 87.75 201 PHE A CA 1
ATOM 1471 C C . PHE A 1 201 ? 5.807 -19.917 -12.374 1.00 87.75 201 PHE A C 1
ATOM 1473 O O . PHE A 1 201 ? 5.050 -20.635 -11.718 1.00 87.75 201 PHE A O 1
ATOM 1480 N N . SER A 1 202 ? 5.627 -18.600 -12.485 1.00 90.69 202 SER A N 1
ATOM 1481 C CA . SER A 1 202 ? 4.445 -17.917 -11.978 1.00 90.69 202 SER A CA 1
ATOM 1482 C C . SER A 1 202 ? 3.182 -18.505 -12.624 1.00 90.69 202 SER A C 1
ATOM 1484 O O . SER A 1 202 ? 3.110 -18.570 -13.851 1.00 90.69 202 SER A O 1
ATOM 1486 N N . PRO A 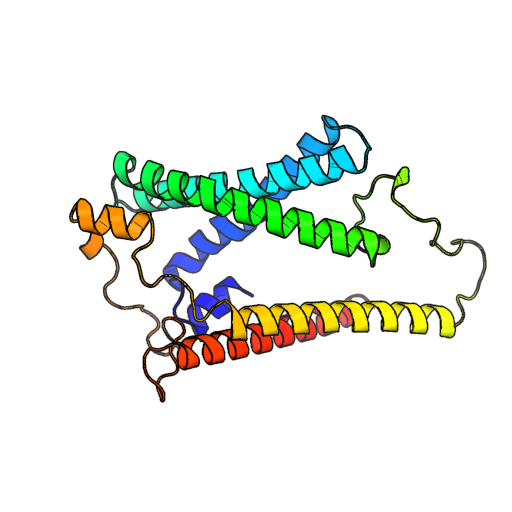1 203 ? 2.189 -18.961 -11.842 1.00 92.44 203 PRO A N 1
ATOM 1487 C CA . PRO A 1 203 ? 0.940 -19.482 -12.395 1.00 92.44 203 PRO A CA 1
ATOM 1488 C C . PRO A 1 203 ? 0.061 -18.422 -13.069 1.00 92.44 203 PRO A C 1
ATOM 1490 O O . PRO A 1 203 ? -0.754 -18.781 -13.917 1.00 92.44 203 PRO A O 1
ATOM 1493 N N . LEU A 1 204 ? 0.169 -17.156 -12.652 1.00 93.69 204 LEU A N 1
ATOM 1494 C CA . LEU A 1 204 ? -0.675 -16.047 -13.105 1.00 93.69 204 LEU A CA 1
ATOM 1495 C C . LEU A 1 204 ? 0.175 -14.794 -13.418 1.00 93.69 204 LEU A C 1
ATOM 1497 O O . LEU A 1 204 ? -0.068 -13.746 -12.816 1.00 93.69 204 LEU A O 1
ATOM 1501 N N . PRO A 1 205 ? 1.206 -14.893 -14.282 1.00 91.56 205 PRO A N 1
ATOM 1502 C CA . PRO A 1 205 ? 2.140 -13.794 -14.536 1.00 91.56 205 PRO A CA 1
ATOM 1503 C C . PRO A 1 205 ? 1.392 -12.550 -15.019 1.00 91.56 205 PRO A C 1
ATOM 1505 O O . PRO A 1 205 ? 0.482 -12.671 -15.834 1.00 91.56 205 PRO A O 1
ATOM 1508 N N . ASP A 1 206 ? 1.725 -11.382 -14.475 1.00 88.31 206 ASP A N 1
ATOM 1509 C CA . ASP A 1 206 ? 1.116 -10.089 -14.811 1.00 88.31 206 ASP A CA 1
ATOM 1510 C C . ASP A 1 206 ? -0.418 -10.133 -14.809 1.00 88.31 206 ASP A C 1
ATOM 1512 O O . ASP A 1 206 ? -1.101 -9.598 -15.681 1.00 88.31 206 ASP A O 1
ATOM 1516 N N . TYR A 1 207 ? -0.976 -10.836 -13.817 1.00 91.75 207 TYR A N 1
ATOM 1517 C CA . TYR A 1 207 ? -2.417 -11.045 -13.654 1.00 91.75 207 TYR A CA 1
ATOM 1518 C C . TYR A 1 207 ? -3.091 -11.735 -14.849 1.00 91.75 207 TYR A C 1
ATOM 1520 O O . TYR A 1 207 ? -4.297 -11.588 -15.065 1.00 91.75 207 TYR A O 1
ATOM 1528 N N . THR A 1 208 ? -2.329 -12.530 -15.596 1.00 93.00 208 THR A N 1
ATOM 1529 C CA . THR A 1 208 ? -2.777 -13.241 -16.789 1.00 93.00 208 THR A CA 1
ATOM 1530 C C . THR A 1 208 ? -2.887 -14.738 -16.518 1.00 93.00 208 THR A C 1
ATOM 1532 O O . THR A 1 208 ? -1.940 -15.401 -16.106 1.00 93.00 208 THR A O 1
ATOM 1535 N N . VAL A 1 209 ? -4.064 -15.304 -16.774 1.00 94.75 209 VAL A N 1
ATOM 1536 C CA . VAL A 1 209 ? -4.322 -16.745 -16.793 1.00 94.75 209 VAL A CA 1
ATOM 1537 C C . VAL A 1 209 ? -3.756 -17.328 -18.098 1.00 94.75 209 VAL A C 1
ATOM 1539 O O . VAL A 1 209 ? -4.291 -17.021 -19.168 1.00 94.75 209 VAL A O 1
ATOM 1542 N N . PRO A 1 210 ? -2.749 -18.225 -18.057 1.00 91.69 210 PRO A N 1
ATOM 1543 C CA . PRO A 1 210 ? -2.062 -18.706 -19.263 1.00 91.69 210 PRO A CA 1
ATOM 1544 C C . PRO A 1 210 ? -2.982 -19.347 -20.310 1.00 91.69 210 PRO A C 1
ATOM 1546 O O . PRO A 1 210 ? -2.749 -19.228 -21.506 1.00 91.69 210 PRO A O 1
ATOM 1549 N N . ALA A 1 211 ? -4.060 -20.002 -19.868 1.00 92.19 211 ALA A N 1
ATOM 1550 C CA . ALA A 1 211 ? -5.039 -20.628 -20.758 1.00 92.19 211 ALA A CA 1
ATOM 1551 C C . ALA A 1 211 ? -5.987 -19.630 -21.453 1.00 92.19 211 ALA A C 1
ATOM 1553 O O . ALA A 1 211 ? -6.678 -20.012 -22.394 1.00 92.19 211 ALA A O 1
ATOM 1554 N N . MET A 1 212 ? -6.065 -18.385 -20.972 1.00 91.50 212 MET A N 1
ATOM 1555 C CA . MET A 1 212 ? -6.987 -17.358 -21.473 1.00 91.50 212 MET A CA 1
ATOM 1556 C C . MET A 1 212 ? -6.272 -16.216 -22.202 1.00 91.50 212 MET A C 1
ATOM 1558 O O . MET A 1 212 ? -6.931 -15.488 -22.939 1.00 91.50 212 MET A O 1
ATOM 1562 N N . GLY A 1 213 ? -4.955 -16.072 -22.018 1.00 91.44 213 GLY A N 1
ATOM 1563 C CA . GLY A 1 213 ? -4.198 -14.928 -22.524 1.00 91.44 213 GLY A CA 1
ATOM 1564 C C . GLY A 1 213 ? -4.584 -13.626 -21.821 1.00 91.44 213 GLY A C 1
ATOM 1565 O O . GLY A 1 213 ? -5.313 -13.634 -20.824 1.00 91.44 213 GLY A O 1
ATOM 1566 N N . GLU A 1 214 ? -4.074 -12.505 -22.322 1.00 88.69 214 GLU A N 1
ATOM 1567 C CA . GLU A 1 214 ? -4.368 -11.178 -21.780 1.00 88.69 214 GLU A CA 1
ATOM 1568 C C . GLU A 1 214 ? -5.839 -10.794 -21.989 1.00 88.69 214 GLU A C 1
ATOM 1570 O O . GLU A 1 214 ? -6.448 -11.077 -23.024 1.00 88.69 214 GLU A O 1
ATOM 1575 N N . GLY A 1 215 ? -6.427 -10.117 -21.001 1.00 90.69 215 GLY A N 1
ATOM 1576 C CA . GLY A 1 215 ? -7.773 -9.565 -21.120 1.00 90.69 215 GLY A CA 1
ATOM 1577 C C . GLY A 1 215 ? -8.512 -9.448 -19.795 1.00 90.69 215 GLY A C 1
ATOM 1578 O O . GLY A 1 215 ? -8.131 -10.029 -18.781 1.00 90.69 215 GLY A O 1
ATOM 1579 N N . ILE A 1 216 ? -9.644 -8.741 -19.830 1.00 92.25 216 ILE A N 1
ATOM 1580 C CA . ILE A 1 216 ? -10.432 -8.377 -18.641 1.00 92.25 216 ILE A CA 1
ATOM 1581 C C . ILE A 1 216 ? -10.816 -9.582 -17.766 1.00 92.25 216 ILE A C 1
ATOM 1583 O O . ILE A 1 216 ? -10.766 -9.519 -16.539 1.00 92.25 216 ILE A O 1
ATOM 1587 N N . TRP A 1 217 ? -11.169 -10.709 -18.390 1.00 91.56 217 TRP A N 1
ATOM 1588 C CA . TRP A 1 217 ? -11.571 -11.924 -17.678 1.00 91.56 217 TRP A CA 1
ATOM 1589 C C . TRP A 1 217 ? -10.381 -12.624 -17.034 1.00 91.56 217 TRP A C 1
ATOM 1591 O O . TRP A 1 217 ? -10.514 -13.203 -15.959 1.00 91.56 217 TRP A O 1
ATOM 1601 N N . SER A 1 218 ? -9.222 -12.525 -17.679 1.00 93.88 218 SER A N 1
ATOM 1602 C CA . SER A 1 218 ? -7.958 -13.058 -17.194 1.00 93.88 218 SER A CA 1
ATOM 1603 C C . SER A 1 218 ? -7.535 -12.318 -15.922 1.00 93.88 218 SER A C 1
ATOM 1605 O O . SER A 1 218 ? -7.376 -12.946 -14.875 1.00 93.88 218 SER A O 1
ATOM 1607 N N . THR A 1 219 ? -7.556 -10.980 -15.957 1.00 92.75 219 THR A N 1
ATOM 1608 C CA . THR A 1 219 ? -7.313 -10.115 -14.791 1.00 92.75 219 THR A CA 1
ATOM 1609 C C . THR A 1 219 ? -8.315 -10.360 -13.659 1.00 92.75 219 THR A C 1
ATOM 1611 O O . THR A 1 219 ? -7.920 -10.493 -12.499 1.00 92.75 219 THR A O 1
ATOM 1614 N N . ALA A 1 220 ? -9.614 -10.474 -13.971 1.00 93.69 220 ALA A N 1
ATOM 1615 C CA . ALA A 1 220 ? -10.652 -10.733 -12.970 1.00 93.69 220 ALA A CA 1
ATOM 1616 C C . ALA A 1 220 ? -10.429 -12.066 -12.237 1.00 93.69 220 ALA A C 1
ATOM 1618 O O . ALA A 1 220 ? -10.522 -12.135 -11.008 1.00 93.69 220 ALA A O 1
ATOM 1619 N N . ILE A 1 221 ? -10.129 -13.133 -12.985 1.00 94.50 221 ILE A N 1
ATOM 1620 C CA . ILE A 1 221 ? -9.900 -14.473 -12.434 1.00 94.50 221 ILE A CA 1
ATOM 1621 C C . ILE A 1 221 ? -8.590 -14.512 -11.649 1.00 94.50 221 ILE A C 1
ATOM 1623 O O . ILE A 1 221 ? -8.572 -15.047 -10.538 1.00 94.50 221 ILE A O 1
ATOM 1627 N N . ALA A 1 222 ? -7.516 -13.920 -12.173 1.00 93.94 222 ALA A N 1
ATOM 1628 C CA . ALA A 1 222 ? -6.238 -13.856 -11.476 1.00 93.94 222 ALA A CA 1
ATOM 1629 C C . ALA A 1 222 ? -6.372 -13.117 -10.137 1.00 93.94 222 ALA A C 1
ATOM 1631 O O . ALA A 1 222 ? -5.965 -13.634 -9.092 1.00 93.94 222 ALA A O 1
ATOM 1632 N N . GLY A 1 223 ? -7.043 -11.962 -10.134 1.00 92.50 223 GLY A N 1
ATOM 1633 C CA . GLY A 1 223 ? -7.344 -11.223 -8.913 1.00 92.50 223 GLY A CA 1
ATOM 1634 C C . GLY A 1 223 ? -8.209 -12.028 -7.937 1.00 92.50 223 GLY A C 1
ATOM 1635 O O . GLY A 1 223 ? -7.923 -12.054 -6.736 1.00 92.50 223 GLY A O 1
ATOM 1636 N N . LEU A 1 224 ? -9.250 -12.714 -8.428 1.00 94.56 224 LEU A N 1
ATOM 1637 C CA . LEU A 1 224 ? -10.140 -13.546 -7.608 1.00 94.56 224 LEU A CA 1
ATOM 1638 C C . LEU A 1 224 ? -9.345 -14.644 -6.894 1.00 94.56 224 LEU A C 1
ATOM 1640 O O . LEU A 1 224 ? -9.455 -14.804 -5.675 1.00 94.56 224 LEU A O 1
ATOM 1644 N N . LEU A 1 225 ? -8.514 -15.372 -7.641 1.00 94.12 225 LEU A N 1
ATOM 1645 C CA . LEU A 1 225 ? -7.637 -16.406 -7.099 1.00 94.12 225 LEU A CA 1
ATOM 1646 C C . LEU A 1 225 ? -6.660 -15.818 -6.076 1.00 94.12 225 LEU A C 1
ATOM 1648 O O . LEU A 1 225 ? -6.525 -16.370 -4.983 1.00 94.12 225 LEU A O 1
ATOM 1652 N N . GLY A 1 226 ? -6.054 -14.667 -6.375 1.00 92.56 226 GLY A N 1
ATOM 1653 C CA . GLY A 1 226 ? -5.171 -13.951 -5.455 1.00 92.56 226 GLY A CA 1
ATOM 1654 C C . GLY A 1 226 ? -5.841 -13.635 -4.114 1.00 92.56 226 GLY A C 1
ATOM 1655 O O . GLY A 1 226 ? -5.300 -13.975 -3.057 1.00 92.56 226 GLY A O 1
ATOM 1656 N N . VAL A 1 227 ? -7.049 -13.059 -4.132 1.00 93.19 227 VAL A N 1
ATOM 1657 C CA . VAL A 1 227 ? -7.810 -12.734 -2.911 1.00 93.19 227 VAL A CA 1
ATOM 1658 C C . VAL A 1 227 ? -8.172 -13.988 -2.122 1.00 93.19 227 VAL A C 1
ATOM 1660 O O . VAL A 1 227 ? -8.042 -13.992 -0.894 1.00 93.19 227 VAL A O 1
ATOM 1663 N N . LEU A 1 228 ? -8.606 -15.058 -2.791 1.00 93.06 228 LEU A N 1
ATOM 1664 C CA . LEU A 1 228 ? -8.984 -16.310 -2.131 1.00 93.06 228 LEU A CA 1
ATOM 1665 C C . LEU A 1 228 ? -7.784 -16.991 -1.467 1.00 93.06 228 LEU A C 1
ATOM 1667 O O . LEU A 1 228 ? -7.871 -17.370 -0.295 1.00 93.06 228 LEU A O 1
ATOM 1671 N N . VAL A 1 229 ? -6.658 -17.098 -2.175 1.00 93.94 229 VAL A N 1
ATOM 1672 C CA . VAL A 1 229 ? -5.422 -17.693 -1.649 1.00 93.94 229 VAL A CA 1
ATOM 1673 C C . VAL A 1 229 ? -4.900 -16.875 -0.471 1.00 93.94 229 VAL A C 1
ATOM 1675 O O . VAL A 1 229 ? -4.625 -17.437 0.593 1.00 93.94 229 VAL A O 1
ATOM 1678 N N . LEU A 1 230 ? -4.828 -15.547 -0.611 1.00 92.00 230 LEU A N 1
ATOM 1679 C CA . LEU A 1 230 ? -4.378 -14.663 0.463 1.00 92.00 230 LEU A CA 1
ATOM 1680 C C . LEU A 1 230 ? -5.277 -14.780 1.697 1.00 92.00 230 LEU A C 1
ATOM 1682 O O . LEU A 1 230 ? -4.782 -14.950 2.813 1.00 92.00 230 LEU A O 1
ATOM 1686 N N . SER A 1 231 ? -6.594 -14.727 1.505 1.00 90.12 231 SER A N 1
ATOM 1687 C CA . SER A 1 231 ? -7.565 -14.836 2.597 1.00 90.12 231 SER A CA 1
ATOM 1688 C C . SER A 1 231 ? -7.456 -16.188 3.302 1.00 90.12 231 SER A C 1
ATOM 1690 O O . SER A 1 231 ? -7.429 -16.245 4.533 1.00 90.12 231 SER A O 1
ATOM 1692 N N . GLY A 1 232 ? -7.328 -17.278 2.541 1.00 91.06 232 GLY A N 1
ATOM 1693 C CA . GLY A 1 232 ? -7.110 -18.621 3.073 1.00 91.06 232 GLY A CA 1
ATOM 1694 C C . GLY A 1 232 ? -5.841 -18.711 3.920 1.00 91.06 232 GLY A C 1
ATOM 1695 O O . GLY A 1 232 ? -5.892 -19.209 5.048 1.00 91.06 232 GLY A O 1
ATOM 1696 N N . LEU A 1 233 ? -4.729 -18.162 3.425 1.00 91.19 233 LEU A N 1
ATOM 1697 C CA . LEU A 1 233 ? -3.446 -18.140 4.127 1.00 91.19 233 LEU A CA 1
ATOM 1698 C C . LEU A 1 233 ? -3.520 -17.334 5.429 1.00 91.19 233 LEU A C 1
ATOM 1700 O O . LEU A 1 233 ? -3.082 -17.811 6.476 1.00 91.19 233 LEU A O 1
ATOM 1704 N N . VAL A 1 234 ? -4.112 -16.137 5.389 1.00 88.88 234 VAL A N 1
ATOM 1705 C CA . VAL A 1 234 ? -4.291 -15.281 6.572 1.00 88.88 234 VAL A CA 1
ATOM 1706 C C . VAL A 1 234 ? -5.149 -15.985 7.626 1.00 88.88 234 VAL A C 1
ATOM 1708 O O . VAL A 1 234 ? -4.798 -15.989 8.807 1.00 88.88 234 VAL A O 1
ATOM 1711 N N . LEU A 1 235 ? -6.240 -16.640 7.219 1.00 87.75 235 LEU A N 1
ATOM 1712 C CA . LEU A 1 235 ? -7.099 -17.397 8.133 1.00 87.75 235 LEU A CA 1
ATOM 1713 C C . LEU A 1 235 ? -6.397 -18.634 8.706 1.00 87.75 235 LEU A C 1
ATOM 1715 O O . LEU A 1 235 ? -6.563 -18.935 9.889 1.00 87.75 235 LEU A O 1
ATOM 1719 N N . ALA A 1 236 ? -5.625 -19.362 7.899 1.00 89.00 236 ALA A N 1
ATOM 1720 C CA . ALA A 1 236 ? -4.858 -20.519 8.351 1.00 89.00 236 ALA A CA 1
ATOM 1721 C C . ALA A 1 236 ? -3.799 -20.110 9.381 1.00 89.00 236 ALA A C 1
ATOM 1723 O O . ALA A 1 236 ? -3.770 -20.663 10.483 1.00 89.00 236 ALA A O 1
ATOM 1724 N N . LEU A 1 237 ? -3.006 -19.082 9.070 1.00 88.06 237 LEU A N 1
ATOM 1725 C CA . LEU A 1 237 ? -1.993 -18.544 9.971 1.00 88.06 237 LEU A CA 1
ATOM 1726 C C . LEU A 1 237 ? -2.626 -18.030 11.269 1.00 88.06 237 LEU A C 1
ATOM 1728 O O . LEU A 1 237 ? -2.173 -18.378 12.357 1.00 88.06 237 LEU A O 1
ATOM 1732 N N . GLY A 1 238 ? -3.727 -17.282 11.167 1.00 84.50 238 GLY A N 1
ATOM 1733 C CA . GLY A 1 238 ? -4.477 -16.805 12.327 1.00 84.50 238 GLY A CA 1
ATOM 1734 C C . GLY A 1 238 ? -4.955 -17.945 13.230 1.00 84.50 238 GLY A C 1
ATOM 1735 O O . GLY A 1 238 ? -4.832 -17.856 14.451 1.00 84.50 238 GLY A O 1
ATOM 1736 N N . ARG A 1 239 ? -5.436 -19.058 12.657 1.00 85.50 239 ARG A N 1
ATOM 1737 C CA . ARG A 1 239 ? -5.832 -20.247 13.431 1.00 85.50 239 ARG A CA 1
ATOM 1738 C C . ARG A 1 239 ? -4.645 -20.887 14.141 1.00 85.50 239 ARG A C 1
ATOM 1740 O O . ARG A 1 239 ? -4.771 -21.181 15.328 1.00 85.50 239 ARG A O 1
ATOM 1747 N N . VAL A 1 240 ? -3.519 -21.077 13.455 1.00 89.56 240 VAL A N 1
ATOM 1748 C CA . VAL A 1 240 ? -2.303 -21.672 14.039 1.00 89.56 240 VAL A CA 1
ATOM 1749 C C . VAL A 1 240 ? -1.787 -20.817 15.198 1.00 89.56 240 VAL A C 1
ATOM 1751 O O . VAL A 1 240 ? -1.627 -21.324 16.306 1.00 89.56 240 VAL A O 1
ATOM 1754 N N . LEU A 1 241 ? -1.641 -19.507 14.987 1.00 86.12 241 LEU A N 1
ATOM 1755 C CA . LEU A 1 241 ? -1.170 -18.576 16.016 1.00 86.12 241 LEU A CA 1
ATOM 1756 C C . LEU A 1 241 ? -2.136 -18.489 17.206 1.00 86.12 241 LEU A C 1
ATOM 1758 O O . LEU A 1 241 ? -1.708 -18.455 18.356 1.00 86.12 241 LEU A O 1
ATOM 1762 N N . SER A 1 242 ? -3.449 -18.518 16.956 1.00 80.69 242 SER A N 1
ATOM 1763 C CA . SER A 1 242 ? -4.448 -18.487 18.033 1.00 80.69 242 SER A CA 1
ATOM 1764 C C . SER A 1 242 ? -4.474 -19.754 18.891 1.00 80.69 242 SER A C 1
ATOM 1766 O O . SER A 1 242 ? -4.891 -19.690 20.044 1.00 80.69 242 SER A O 1
ATOM 1768 N N . ARG A 1 243 ? -4.061 -20.901 18.335 1.00 74.25 243 ARG A N 1
ATOM 1769 C CA . ARG A 1 243 ? -3.934 -22.164 19.073 1.00 74.25 243 ARG A CA 1
ATOM 1770 C C . ARG A 1 243 ? -2.664 -22.190 19.914 1.00 74.25 243 ARG A C 1
ATOM 1772 O O . ARG A 1 243 ? -2.720 -22.699 21.017 1.00 74.25 243 ARG A O 1
ATOM 1779 N N . ALA A 1 244 ? -1.571 -21.615 19.413 1.00 68.38 244 ALA A N 1
ATOM 1780 C CA . ALA A 1 244 ? -0.303 -21.519 20.138 1.00 68.38 244 ALA A CA 1
ATOM 1781 C C . ALA A 1 244 ? -0.335 -20.513 21.306 1.00 68.38 244 ALA A C 1
ATOM 1783 O O . ALA A 1 244 ? 0.480 -20.598 22.214 1.00 68.38 244 ALA A O 1
ATOM 1784 N N . SER A 1 245 ? -1.262 -19.549 21.272 1.00 60.66 245 SER A N 1
ATOM 1785 C CA . SER A 1 245 ? -1.445 -18.535 22.321 1.00 60.66 245 SER A CA 1
ATOM 1786 C C . SER A 1 245 ? -2.419 -18.952 23.440 1.00 60.66 245 SER A C 1
ATOM 1788 O O . SER A 1 245 ? -2.689 -18.136 24.324 1.00 60.66 245 SER A O 1
ATOM 1790 N N . ARG A 1 246 ? -3.005 -20.152 23.375 1.00 48.91 246 ARG A N 1
ATOM 1791 C CA . ARG A 1 246 ? -3.860 -20.723 24.428 1.00 48.91 246 ARG A CA 1
ATOM 1792 C C . ARG A 1 246 ? -3.087 -21.767 25.208 1.00 48.91 246 ARG A C 1
ATOM 1794 O O . ARG A 1 246 ? -3.355 -21.848 26.422 1.00 48.91 246 ARG A O 1
#

Foldseek 3Di:
DQLVCCCFAAVNDAPVCSVVVCCLCCVLLPVVLVVQLVVQCVVQDQDPVSNLVSQLVSQLVSQLRSQQSSLVVCVVVVLDPSVLSNCLRNVLSNVVSNVRSVVRSVVVVVCLVQPVVVDPPHRPVSDDPPPPPPDDDDDDPVVVVVVVVSVVVVVVVVLVVQLCCLQPPQLPDDPDDGSNCVSCVVVVSNVSDDPDHPNPVHCQYNLAHPVVGDHSVSNSVSSNVSSVVVVVVVVVVVVVVVVVVD

Nearest PDB structures (foldseek):
  8x61-assembly1_D  TM=5.084E-01  e=6.678E+00  Escherichia coli K-12

pLDDT: mean 85.73, std 13.24, range [41.22, 98.31]

Sequence (246 aa):
AVLILQALLMADGGITALGANVFNMAIIGGWLGYAVFAWLRRLLGRSSTGFLAAVAIASWLAVVLASASCALQLWMSGTTPLQLTLPAMVSVHMIIGVGEALIGTAVLAVVLRARPDLIRSLPPALRRPTLVPEAAGGASGSARWAQTRKVGVFALVALVVALALVIFVAPFASPWPDGLEKVAEDHGFADTAAEEPLWRFSPLPDYTVPAMGEGIWSTAIAGLLGVLVLSGLVLALGRVLSRASR

Secondary structure (DSSP, 8-state):
-HHHHIIIII--S-TTTHHHHHIIIIIIIIIIHHHHHHHHHHHS-SSHHHHHHHHHHHHHHHHHHHHHHHHHHHHHTTSS-HHHHHHHHHHHHHHHHHHHHHHHHHHHHHHHHH-GGG-TT--GGGS-S-S--S-SS---HHHHHHHHHHHHHHHHHHHHHHHHHHHHTGGG---S--HHHHHHHHTT-GGGS-SS-S-TT-SSGGG--TTT-SSHHHHHHHHHHHHHHHHHHHHHHHHHHHHHT-

Mean predicted aligned error: 7.56 Å

Radius of gyration: 21.27 Å; Cα contacts (8 Å, |Δi|>4): 234; chains: 1; bounding box: 47×39×62 Å